Protein AF-A0A9P3NSN0-F1 (afdb_monomer_lite)

Sequence (256 aa):
MPSAVPARGAWLLQDIARTTAFARLPRISPPPGFGSPRFTTLPCQRLLTALALQQGHDSPQLPVLTRSLFTAIWTTPSAAHSISTTSSSSSSSPSSSSSPSSSSPPSSSSSPSSACTPSLSSSAAPDLDHAATTSPPAPCSSIHPPRTDIAAPAFLRHACCQAGIPPSQQEALLSAVASPAVKHALAASTRAAIERGAFGVPTLFVAPTARPIRLATGATLSPSHRLMFFGSDRFEQMAWLLGLPWHGPCPPQASL

Structure (mmCIF, N/CA/C/O backbone):
data_AF-A0A9P3NSN0-F1
#
_entry.id   AF-A0A9P3NSN0-F1
#
loop_
_atom_site.group_PDB
_atom_site.id
_atom_site.type_symbol
_atom_site.label_atom_id
_atom_site.label_alt_id
_atom_site.label_comp_id
_atom_site.label_asym_id
_atom_site.label_entity_id
_atom_site.label_seq_id
_atom_site.pdbx_PDB_ins_code
_atom_site.Cartn_x
_atom_site.Cartn_y
_atom_site.Cartn_z
_atom_site.occupancy
_atom_site.B_iso_or_equiv
_atom_site.auth_seq_id
_atom_site.auth_comp_id
_atom_site.auth_asym_id
_atom_site.auth_atom_id
_atom_site.pdbx_PDB_model_num
ATOM 1 N N . MET A 1 1 ? 12.635 -2.956 11.134 1.00 64.06 1 MET A N 1
ATOM 2 C CA . MET A 1 1 ? 11.593 -3.970 10.841 1.00 64.06 1 MET A CA 1
ATOM 3 C C . MET A 1 1 ? 11.179 -4.655 12.136 1.00 64.06 1 MET A C 1
ATOM 5 O O . MET A 1 1 ? 12.067 -4.880 12.951 1.00 64.06 1 MET A O 1
ATOM 9 N N . PRO A 1 2 ? 9.894 -4.997 12.353 1.00 63.06 2 PRO A N 1
ATOM 10 C CA . PRO A 1 2 ? 9.448 -5.697 13.565 1.00 63.06 2 PRO A CA 1
ATOM 11 C C . PRO A 1 2 ? 10.225 -6.990 13.848 1.00 63.06 2 PRO A C 1
ATOM 13 O O . PRO A 1 2 ? 10.523 -7.274 15.001 1.00 63.06 2 PRO A O 1
ATOM 16 N N . SER A 1 3 ? 10.650 -7.707 12.804 1.00 69.56 3 SER A N 1
ATOM 17 C CA . SER A 1 3 ? 11.478 -8.917 12.905 1.00 69.56 3 SER A CA 1
ATOM 18 C C . SER A 1 3 ? 12.882 -8.705 13.483 1.00 69.56 3 SER A C 1
ATOM 20 O O . SER A 1 3 ? 13.513 -9.679 13.872 1.00 69.56 3 SER A O 1
ATOM 22 N N . ALA A 1 4 ? 13.370 -7.462 13.581 1.00 77.50 4 ALA A N 1
ATOM 23 C CA . ALA A 1 4 ? 14.657 -7.162 14.214 1.00 77.50 4 ALA A CA 1
ATOM 24 C C . ALA A 1 4 ? 14.638 -7.392 15.738 1.00 77.50 4 ALA A C 1
ATOM 26 O O . ALA A 1 4 ? 15.691 -7.515 16.353 1.00 77.50 4 ALA A O 1
ATOM 27 N N . VAL A 1 5 ? 13.448 -7.464 16.345 1.00 89.06 5 VAL A N 1
ATOM 28 C CA . VAL A 1 5 ? 13.261 -7.894 17.734 1.00 89.06 5 VAL A CA 1
ATOM 29 C C . VAL A 1 5 ? 12.713 -9.325 17.702 1.00 89.06 5 VAL A C 1
ATOM 31 O O . VAL A 1 5 ? 11.583 -9.503 17.238 1.00 89.06 5 VAL A O 1
ATOM 34 N N . PRO A 1 6 ? 13.444 -10.341 18.205 1.00 87.25 6 PRO A N 1
ATOM 35 C CA . PRO A 1 6 ? 13.061 -11.748 18.051 1.00 87.25 6 PRO A CA 1
ATOM 36 C C . PRO A 1 6 ? 11.621 -12.058 18.479 1.00 87.25 6 PRO A C 1
ATOM 38 O O . PRO A 1 6 ? 10.868 -12.675 17.727 1.00 87.25 6 PRO A O 1
ATOM 41 N N . ALA A 1 7 ? 11.196 -11.540 19.636 1.00 92.44 7 ALA A N 1
ATOM 42 C CA . ALA A 1 7 ? 9.835 -11.726 20.140 1.00 92.44 7 ALA A CA 1
ATOM 43 C C . ALA A 1 7 ? 8.763 -11.126 19.209 1.00 92.44 7 ALA A C 1
ATOM 45 O O . ALA A 1 7 ? 7.731 -11.749 18.965 1.00 92.44 7 ALA A O 1
ATOM 46 N N . ARG A 1 8 ? 9.017 -9.943 18.633 1.00 89.69 8 ARG A N 1
ATOM 47 C CA . ARG A 1 8 ? 8.097 -9.306 17.675 1.00 89.69 8 ARG A CA 1
ATOM 48 C C . ARG A 1 8 ? 8.063 -10.056 16.345 1.00 89.69 8 ARG A C 1
ATOM 50 O O . ARG A 1 8 ? 7.005 -10.139 15.734 1.00 89.69 8 ARG A O 1
ATOM 57 N N . GLY A 1 9 ? 9.192 -10.617 15.907 1.00 87.69 9 GLY A N 1
ATOM 58 C CA . GLY A 1 9 ? 9.261 -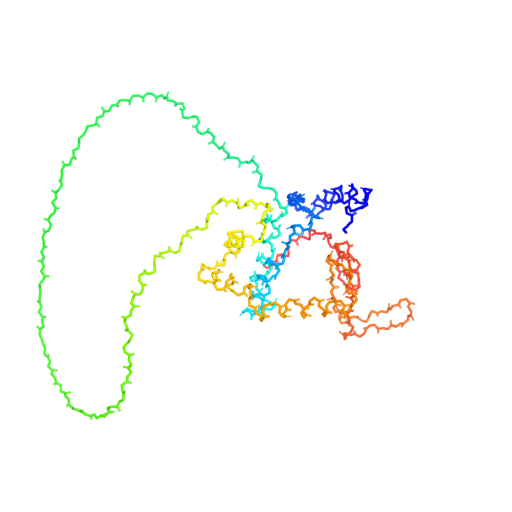11.471 14.721 1.00 87.69 9 GLY A CA 1
ATOM 59 C C . GLY A 1 9 ? 8.446 -12.756 14.875 1.00 87.69 9 GLY A C 1
ATOM 60 O O . GLY A 1 9 ? 7.634 -13.069 14.007 1.00 87.69 9 GLY A O 1
ATOM 61 N N . ALA A 1 10 ? 8.609 -13.458 15.999 1.00 89.56 10 ALA A N 1
ATOM 62 C CA . ALA A 1 10 ? 7.831 -14.659 16.306 1.00 89.56 10 ALA A CA 1
ATOM 63 C C . ALA A 1 10 ? 6.326 -14.356 16.373 1.00 89.56 10 ALA A C 1
ATOM 65 O O . ALA A 1 10 ? 5.525 -15.061 15.755 1.00 89.56 10 ALA A O 1
ATOM 66 N N . TRP A 1 11 ? 5.954 -13.265 17.051 1.00 92.75 11 TRP A N 1
ATOM 67 C CA . TRP A 1 11 ? 4.566 -12.816 17.126 1.00 92.75 11 TRP A CA 1
ATOM 68 C C . TRP A 1 11 ? 3.998 -12.475 15.744 1.00 92.75 11 TRP A C 1
ATOM 70 O O . TRP A 1 11 ? 2.915 -12.938 15.411 1.00 92.75 11 TRP A O 1
ATOM 80 N N . LEU A 1 12 ? 4.743 -11.748 14.901 1.00 90.62 12 LEU A N 1
ATOM 81 C CA . LEU A 1 12 ? 4.315 -11.380 13.546 1.00 90.62 12 LEU A CA 1
ATOM 82 C C . LEU A 1 12 ? 3.951 -12.607 12.700 1.00 90.62 12 LEU A C 1
ATOM 84 O O . LEU A 1 12 ? 2.940 -12.594 12.006 1.00 90.62 12 LEU A O 1
ATOM 88 N N . LEU A 1 13 ? 4.755 -13.672 12.746 1.00 89.25 13 LEU A N 1
ATOM 89 C CA . LEU A 1 13 ? 4.488 -14.885 11.965 1.00 89.25 13 LEU A CA 1
ATOM 90 C C . LEU A 1 13 ? 3.220 -15.607 12.438 1.00 89.25 13 LEU A C 1
ATOM 92 O O . LEU A 1 13 ? 2.425 -16.063 11.613 1.00 89.25 13 LEU A O 1
ATOM 96 N N . GLN A 1 14 ? 3.009 -15.683 13.754 1.00 92.81 14 GLN A N 1
ATOM 97 C CA . GLN A 1 14 ? 1.779 -16.231 14.328 1.00 92.81 14 GLN A CA 1
ATOM 98 C C . GLN A 1 14 ? 0.570 -15.358 13.976 1.00 92.81 14 GLN A C 1
ATOM 100 O O . GLN A 1 14 ? -0.493 -15.870 13.624 1.00 92.81 14 GLN A O 1
ATOM 105 N N . ASP A 1 15 ? 0.736 -14.040 14.027 1.00 93.19 15 ASP A N 1
ATOM 106 C CA . ASP A 1 15 ? -0.328 -13.086 13.757 1.00 93.19 15 ASP A CA 1
ATOM 107 C C . ASP A 1 15 ? -0.755 -13.073 12.288 1.00 93.19 15 ASP A C 1
ATOM 109 O O . ASP A 1 15 ? -1.949 -13.053 12.000 1.00 93.19 15 ASP A O 1
ATOM 113 N N . ILE A 1 16 ? 0.188 -13.220 11.353 1.00 91.44 16 ILE A N 1
ATOM 114 C CA . ILE A 1 16 ? -0.112 -13.433 9.931 1.00 91.44 16 ILE A CA 1
ATOM 115 C C . ILE A 1 16 ? -1.018 -14.660 9.749 1.00 91.44 16 ILE A C 1
ATOM 117 O O . ILE A 1 16 ? -2.011 -14.595 9.019 1.00 91.44 16 ILE A O 1
ATOM 121 N N . ALA A 1 17 ? -0.715 -15.776 10.419 1.00 91.06 17 ALA A N 1
ATOM 122 C CA . ALA A 1 17 ? -1.523 -16.991 10.319 1.00 91.06 17 ALA A CA 1
ATOM 123 C C . ALA A 1 17 ? -2.936 -16.799 10.900 1.00 91.06 17 ALA A C 1
ATOM 125 O O . ALA A 1 17 ? -3.912 -17.215 10.278 1.00 91.06 17 ALA A O 1
ATOM 126 N N . ARG A 1 18 ? -3.063 -16.132 12.056 1.00 94.19 18 ARG A N 1
ATOM 127 C CA . ARG A 1 18 ? -4.371 -15.829 12.664 1.00 94.19 18 ARG A CA 1
ATOM 128 C C . ARG A 1 18 ? -5.192 -14.877 11.802 1.00 94.19 18 ARG A C 1
ATOM 130 O O . ARG A 1 18 ? -6.358 -15.150 11.536 1.00 94.19 18 ARG A O 1
ATOM 137 N N . THR A 1 19 ? -4.580 -13.793 11.335 1.00 92.81 19 THR A N 1
ATOM 138 C CA . THR A 1 19 ? -5.251 -12.751 10.552 1.00 92.81 19 THR A CA 1
ATOM 139 C C . THR A 1 19 ? -5.699 -13.272 9.190 1.00 92.81 19 THR A C 1
ATOM 141 O O . THR A 1 19 ? -6.820 -12.992 8.776 1.00 92.81 19 THR A O 1
ATOM 144 N N . THR A 1 20 ? -4.884 -14.085 8.506 1.00 92.44 20 THR A N 1
ATOM 145 C CA . THR A 1 20 ? -5.308 -14.712 7.239 1.00 92.44 20 THR A CA 1
ATOM 146 C C . THR A 1 20 ? -6.470 -15.680 7.433 1.00 92.44 20 THR A C 1
ATOM 148 O O . THR A 1 20 ? -7.412 -15.637 6.646 1.00 92.44 20 THR A O 1
ATOM 151 N N . ALA A 1 21 ? -6.465 -16.487 8.500 1.00 92.88 21 ALA A N 1
ATOM 152 C CA . ALA A 1 21 ? -7.592 -17.358 8.829 1.00 92.88 21 ALA A CA 1
ATOM 153 C C . ALA A 1 21 ? -8.865 -16.555 9.159 1.00 92.88 21 ALA A C 1
ATOM 155 O O . ALA A 1 21 ? -9.929 -16.832 8.606 1.00 92.88 21 ALA A O 1
ATOM 156 N N . PHE A 1 22 ? -8.749 -15.523 10.002 1.00 92.88 22 PHE A N 1
ATOM 157 C CA . PHE A 1 22 ? -9.854 -14.636 10.377 1.00 92.88 22 PHE A CA 1
ATOM 158 C C . PHE A 1 22 ? -10.468 -13.922 9.164 1.00 92.88 22 PHE A C 1
ATOM 160 O O . PHE A 1 22 ? -11.688 -13.872 9.025 1.00 92.88 22 PHE A O 1
ATOM 167 N N . ALA A 1 23 ? -9.628 -13.425 8.255 1.00 91.50 23 ALA A N 1
ATOM 168 C CA . ALA A 1 23 ? -10.043 -12.731 7.038 1.00 91.50 23 ALA A CA 1
ATOM 169 C C . ALA A 1 23 ? -10.288 -13.664 5.836 1.00 91.50 23 ALA A C 1
ATOM 171 O O . ALA A 1 23 ? -10.442 -13.175 4.717 1.00 91.50 23 ALA A O 1
ATOM 172 N N . ARG A 1 24 ? -10.293 -14.993 6.036 1.00 93.06 24 ARG A N 1
ATOM 173 C CA . ARG A 1 24 ? -10.481 -16.015 4.984 1.00 93.06 24 ARG A CA 1
ATOM 174 C C . ARG A 1 24 ? -9.610 -15.779 3.740 1.00 93.06 24 ARG A C 1
ATOM 176 O O . ARG A 1 24 ? -10.031 -16.022 2.610 1.00 93.06 24 ARG A O 1
ATOM 183 N N . LEU A 1 25 ? -8.394 -15.285 3.949 1.00 89.81 25 LEU A N 1
ATOM 184 C CA . LEU A 1 25 ? -7.418 -15.056 2.891 1.00 89.81 25 LEU A CA 1
ATOM 185 C C . LEU A 1 25 ? -6.557 -16.309 2.691 1.00 89.81 25 LEU A C 1
ATOM 187 O O . LEU A 1 25 ? -6.328 -17.054 3.649 1.00 89.81 25 LEU A O 1
ATOM 191 N N . PRO A 1 26 ? -6.019 -16.532 1.476 1.00 90.12 26 PRO A N 1
ATOM 192 C CA . PRO A 1 26 ? -5.002 -17.551 1.265 1.00 90.12 26 PRO A CA 1
ATOM 193 C C . PRO A 1 26 ? -3.854 -17.387 2.262 1.00 90.12 26 PRO A C 1
ATOM 195 O O . PRO A 1 26 ? -3.467 -16.265 2.602 1.00 90.12 26 PRO A O 1
ATOM 198 N N . ARG A 1 27 ? -3.283 -18.506 2.715 1.00 88.25 27 ARG A N 1
ATOM 199 C CA . ARG A 1 27 ? -2.124 -18.464 3.607 1.00 88.25 27 ARG A CA 1
ATOM 200 C C . ARG A 1 27 ? -0.976 -17.739 2.904 1.00 88.25 27 ARG A C 1
ATOM 202 O O . ARG A 1 27 ? -0.533 -18.156 1.834 1.00 88.25 27 ARG A O 1
ATOM 209 N N . ILE A 1 28 ? -0.476 -16.685 3.539 1.00 91.25 28 ILE A N 1
ATOM 210 C CA . ILE A 1 28 ? 0.689 -15.940 3.067 1.00 91.25 28 ILE A CA 1
ATOM 211 C C . ILE A 1 28 ? 1.934 -16.309 3.869 1.00 91.25 28 ILE A C 1
ATOM 213 O O . ILE A 1 28 ? 1.856 -16.692 5.037 1.00 91.25 28 ILE A O 1
ATOM 217 N N . SER A 1 29 ? 3.093 -16.179 3.234 1.00 90.00 29 SER A N 1
ATOM 218 C CA . SER A 1 29 ? 4.401 -16.357 3.848 1.00 90.00 29 SER A CA 1
ATOM 219 C C . SER A 1 29 ? 5.354 -15.257 3.378 1.00 90.00 29 SER A C 1
ATOM 221 O O . SER A 1 29 ? 5.313 -14.873 2.200 1.00 90.00 29 SER A O 1
ATOM 223 N N . PRO A 1 30 ? 6.231 -14.748 4.263 1.00 89.38 30 PRO A N 1
ATOM 224 C CA . PRO A 1 30 ? 7.268 -13.815 3.851 1.00 89.38 30 PRO A CA 1
ATOM 225 C C . PRO A 1 30 ? 8.091 -14.386 2.685 1.00 89.38 30 PRO A C 1
ATOM 227 O O . PRO A 1 30 ? 8.454 -15.566 2.723 1.00 89.38 30 PRO A O 1
ATOM 230 N N . PRO A 1 31 ? 8.382 -13.591 1.642 1.00 90.50 31 PRO A N 1
ATOM 231 C CA . PRO A 1 31 ? 9.252 -14.034 0.560 1.00 90.50 31 PRO A CA 1
ATOM 232 C C . PRO A 1 31 ? 10.687 -14.280 1.061 1.00 90.50 31 PRO A C 1
ATOM 234 O O . PRO A 1 31 ? 11.100 -13.708 2.078 1.00 90.50 31 PRO A O 1
ATOM 237 N N . PRO A 1 32 ? 11.484 -15.096 0.348 1.00 89.56 32 PRO A N 1
ATOM 238 C CA . PRO A 1 32 ? 12.905 -15.247 0.641 1.00 89.56 32 PRO A CA 1
ATOM 239 C C . PRO A 1 32 ? 13.614 -13.889 0.714 1.00 89.56 32 PRO A C 1
ATOM 241 O O . PRO A 1 32 ? 13.404 -13.016 -0.124 1.00 89.56 32 PRO A O 1
ATOM 244 N N . GLY A 1 33 ? 14.452 -13.701 1.733 1.00 86.88 33 GLY A N 1
ATOM 245 C CA . GLY A 1 33 ? 15.177 -12.446 1.936 1.00 86.88 33 GLY A CA 1
ATOM 246 C C . GLY A 1 33 ? 14.340 -11.295 2.505 1.00 86.88 33 GLY A C 1
ATOM 247 O O . GLY A 1 33 ? 14.882 -10.200 2.652 1.00 86.88 33 GLY A O 1
ATOM 248 N N . PHE A 1 34 ? 13.066 -11.513 2.862 1.00 87.38 34 PHE A N 1
ATOM 249 C CA . PHE A 1 34 ? 12.231 -10.502 3.513 1.00 87.38 34 PHE A CA 1
ATOM 250 C C . PHE A 1 34 ? 12.916 -9.910 4.755 1.00 87.38 34 PHE A C 1
ATOM 252 O O . PHE A 1 34 ? 13.339 -10.626 5.660 1.00 87.38 34 PHE A O 1
ATOM 259 N N . GLY A 1 35 ? 13.018 -8.580 4.797 1.00 82.06 35 GLY A N 1
ATOM 260 C CA . GLY A 1 35 ? 13.708 -7.851 5.864 1.00 82.06 35 GLY A CA 1
ATOM 261 C C . GLY A 1 35 ? 15.225 -7.736 5.691 1.00 82.06 35 GLY A C 1
ATOM 262 O O . GLY A 1 35 ? 15.853 -7.035 6.480 1.00 82.06 35 GLY A O 1
ATOM 263 N N . SER A 1 36 ? 15.816 -8.360 4.665 1.00 86.19 36 SER A N 1
ATOM 264 C CA . SER A 1 36 ? 17.219 -8.130 4.313 1.00 86.19 36 SER A CA 1
ATOM 265 C C . SER A 1 36 ? 17.384 -6.829 3.511 1.00 86.19 36 SER A C 1
ATOM 267 O O . SER A 1 36 ? 16.463 -6.447 2.785 1.00 86.19 36 SER A O 1
ATOM 269 N N . PRO A 1 37 ? 18.568 -6.186 3.540 1.00 84.62 37 PRO A N 1
ATOM 270 C CA . PRO A 1 37 ? 18.849 -4.990 2.738 1.00 84.62 37 PRO A CA 1
ATOM 271 C C . PRO A 1 37 ? 18.702 -5.187 1.222 1.00 84.62 37 PRO A C 1
ATOM 273 O O . PRO A 1 37 ? 18.553 -4.214 0.489 1.00 84.62 37 PRO A O 1
ATOM 276 N N . ARG A 1 38 ? 18.760 -6.436 0.738 1.00 85.56 38 ARG A N 1
ATOM 277 C CA . ARG A 1 38 ? 18.617 -6.770 -0.688 1.00 85.56 38 ARG A CA 1
ATOM 278 C C . ARG A 1 38 ? 17.161 -6.900 -1.130 1.00 85.56 38 ARG A C 1
ATOM 280 O O . ARG A 1 38 ? 16.887 -6.835 -2.322 1.00 85.56 38 ARG A O 1
ATOM 287 N N . PHE A 1 39 ? 16.228 -7.089 -0.196 1.00 90.69 39 PHE A N 1
ATOM 288 C CA . PHE A 1 39 ? 14.814 -7.204 -0.530 1.00 90.69 39 PHE A CA 1
ATOM 289 C C . PHE A 1 39 ? 14.201 -5.814 -0.684 1.00 90.69 39 PHE A C 1
ATOM 291 O O . PHE A 1 39 ? 14.137 -5.042 0.272 1.00 90.69 39 PHE A O 1
ATOM 298 N N . THR A 1 40 ? 13.729 -5.496 -1.888 1.00 93.38 40 THR A N 1
ATOM 299 C CA . THR A 1 40 ? 13.156 -4.185 -2.201 1.00 93.38 40 THR A CA 1
ATOM 300 C C . THR A 1 40 ? 11.891 -4.309 -3.033 1.00 93.38 40 THR A C 1
ATOM 302 O O . THR A 1 40 ? 11.843 -5.028 -4.025 1.00 93.38 40 THR A O 1
ATOM 305 N N . THR A 1 41 ? 10.861 -3.557 -2.653 1.00 96.38 41 THR A N 1
ATOM 306 C CA . THR A 1 41 ? 9.633 -3.408 -3.442 1.00 96.38 41 THR A CA 1
ATOM 307 C C . THR A 1 41 ? 9.691 -2.191 -4.364 1.00 96.38 41 THR A C 1
ATOM 309 O O . THR A 1 41 ? 8.709 -1.907 -5.042 1.00 96.38 41 THR A O 1
ATOM 312 N N . LEU A 1 42 ? 10.809 -1.455 -4.417 1.00 97.25 42 LEU A N 1
ATOM 313 C CA . LEU A 1 42 ? 10.891 -0.175 -5.125 1.00 97.25 42 LEU A CA 1
ATOM 314 C C . LEU A 1 42 ? 10.468 -0.265 -6.607 1.00 97.25 42 LEU A C 1
ATOM 316 O O . LEU A 1 42 ? 9.679 0.584 -7.025 1.00 97.25 42 LEU A O 1
ATOM 320 N N . PRO A 1 43 ? 10.887 -1.273 -7.402 1.00 97.94 43 PRO A N 1
ATOM 321 C CA . PRO A 1 43 ? 10.387 -1.425 -8.772 1.00 97.94 43 PRO A CA 1
ATOM 322 C C . PRO A 1 43 ? 8.893 -1.763 -8.838 1.00 97.94 43 PRO A C 1
ATOM 324 O O . PRO A 1 43 ? 8.193 -1.210 -9.679 1.00 97.94 43 PRO A O 1
ATOM 327 N N . CYS A 1 44 ? 8.382 -2.582 -7.912 1.00 98.31 44 CYS A N 1
ATOM 328 C CA . CYS A 1 44 ? 6.949 -2.881 -7.807 1.00 98.31 44 CYS A CA 1
ATOM 329 C C . CYS A 1 44 ? 6.128 -1.612 -7.508 1.00 98.31 44 CYS A C 1
ATOM 331 O O . CYS A 1 44 ? 5.110 -1.367 -8.146 1.00 98.31 44 CYS A O 1
ATOM 333 N N . GLN A 1 45 ? 6.582 -0.775 -6.568 1.00 98.50 45 GLN A N 1
ATOM 334 C CA . GLN A 1 45 ? 5.898 0.477 -6.221 1.00 98.50 45 GLN A CA 1
ATOM 335 C C . GLN A 1 45 ? 5.935 1.477 -7.380 1.00 98.50 45 GLN A C 1
ATOM 337 O O . GLN A 1 45 ? 4.928 2.104 -7.691 1.00 98.50 45 GLN A O 1
ATOM 342 N N . ARG A 1 46 ? 7.071 1.577 -8.080 1.00 98.75 46 ARG A N 1
ATOM 343 C CA . ARG A 1 46 ? 7.202 2.407 -9.286 1.00 98.75 46 ARG A CA 1
ATOM 344 C C . ARG A 1 46 ? 6.309 1.924 -10.427 1.00 98.75 46 ARG A C 1
ATOM 346 O O . ARG A 1 46 ? 5.767 2.759 -11.138 1.00 98.75 46 ARG A O 1
ATOM 353 N N . LEU A 1 47 ? 6.115 0.615 -10.581 1.00 98.69 47 LEU A N 1
ATOM 354 C CA . LEU A 1 47 ? 5.192 0.053 -11.569 1.00 98.69 47 LEU A CA 1
ATOM 355 C C . LEU A 1 47 ? 3.744 0.487 -11.294 1.00 98.69 47 LEU A C 1
ATOM 357 O O . LEU A 1 47 ? 3.060 0.954 -12.200 1.00 98.69 47 LEU A O 1
ATOM 361 N N . LEU A 1 48 ? 3.306 0.411 -10.031 1.00 98.69 48 LEU A N 1
ATOM 362 C CA . LEU A 1 48 ? 1.991 0.908 -9.607 1.00 98.69 48 LEU A CA 1
ATOM 363 C C . LEU A 1 48 ? 1.854 2.419 -9.835 1.00 98.69 48 LEU A C 1
ATOM 365 O O . LEU A 1 48 ? 0.828 2.879 -10.326 1.00 98.69 48 LEU A O 1
ATOM 369 N N . THR A 1 49 ? 2.899 3.193 -9.530 1.00 98.75 49 THR A N 1
ATOM 370 C CA . THR A 1 49 ? 2.925 4.636 -9.806 1.00 98.75 49 THR A CA 1
ATOM 371 C C . THR A 1 49 ? 2.851 4.937 -11.303 1.00 98.75 49 THR A C 1
ATOM 373 O O . THR A 1 49 ? 2.124 5.842 -11.694 1.00 98.75 49 THR A O 1
ATOM 376 N N . ALA A 1 50 ? 3.557 4.185 -12.151 1.00 98.56 50 ALA A N 1
ATOM 377 C CA . ALA A 1 50 ? 3.494 4.352 -13.600 1.00 98.56 50 ALA A CA 1
ATOM 378 C C . ALA A 1 50 ? 2.073 4.119 -14.129 1.00 98.56 50 ALA A C 1
ATOM 380 O O . ALA A 1 50 ? 1.574 4.928 -14.908 1.00 98.56 50 ALA A O 1
ATOM 381 N N . LEU A 1 51 ? 1.398 3.070 -13.647 1.00 98.44 51 LEU A N 1
ATOM 382 C CA . LEU A 1 51 ? 0.005 2.802 -14.000 1.00 98.44 51 LEU A CA 1
ATOM 383 C C . LEU A 1 51 ? -0.922 3.934 -13.536 1.00 98.44 51 LEU A C 1
ATOM 385 O O . LEU A 1 51 ? -1.736 4.412 -14.320 1.00 98.44 51 LEU A O 1
ATOM 389 N N . ALA A 1 52 ? -0.758 4.405 -12.297 1.00 98.12 52 ALA A N 1
ATOM 390 C CA . ALA A 1 52 ? -1.550 5.508 -11.757 1.00 98.12 52 ALA A CA 1
ATOM 391 C C . ALA A 1 52 ? -1.331 6.829 -12.519 1.00 98.12 52 ALA A C 1
ATOM 393 O O . ALA A 1 52 ? -2.279 7.582 -12.709 1.00 98.12 52 ALA A O 1
ATOM 394 N N . LEU A 1 53 ? -0.114 7.109 -12.998 1.00 98.12 53 LEU A N 1
ATOM 395 C CA . LEU A 1 53 ? 0.155 8.280 -13.840 1.00 98.12 53 LEU A CA 1
ATOM 396 C C . LEU A 1 53 ? -0.473 8.159 -15.235 1.00 98.12 53 LEU A C 1
ATOM 398 O O . LEU A 1 53 ? -0.894 9.167 -15.791 1.00 98.12 53 LEU A O 1
ATOM 402 N N . GLN A 1 54 ? -0.533 6.951 -15.805 1.00 96.31 54 GLN A N 1
ATOM 403 C CA . GLN A 1 54 ? -1.129 6.721 -17.127 1.00 96.31 54 GLN A CA 1
ATOM 404 C C . GLN A 1 54 ? -2.662 6.706 -17.101 1.00 96.31 54 GLN A C 1
ATOM 406 O O . GLN A 1 54 ? -3.285 7.153 -18.058 1.00 96.31 54 GLN A O 1
ATOM 411 N N . GLN A 1 55 ? -3.268 6.157 -16.044 1.00 96.31 55 GLN A N 1
ATOM 412 C CA . GLN A 1 55 ? -4.706 5.856 -16.002 1.00 96.31 55 GLN A CA 1
ATOM 413 C C . GLN A 1 55 ? -5.474 6.563 -14.877 1.00 96.31 55 GLN A C 1
ATOM 415 O O . GLN A 1 55 ? -6.694 6.441 -14.802 1.00 96.31 55 GLN A O 1
ATOM 420 N N . GLY A 1 56 ? -4.785 7.288 -13.998 1.00 96.44 56 GLY A N 1
ATOM 421 C CA . GLY A 1 56 ? -5.368 7.892 -12.803 1.00 96.44 56 GLY A CA 1
ATOM 422 C C . GLY A 1 56 ? -5.380 6.955 -11.590 1.00 96.44 56 GLY A C 1
ATOM 423 O O . GLY A 1 56 ? -5.287 5.731 -11.698 1.00 96.44 56 GLY A O 1
ATOM 424 N N . HIS A 1 57 ? -5.501 7.552 -10.402 1.00 93.81 57 HIS A N 1
ATOM 425 C CA . HIS A 1 57 ? -5.535 6.823 -9.128 1.00 93.81 57 HIS A CA 1
ATOM 426 C C . HIS A 1 57 ? -6.826 6.021 -8.910 1.00 93.81 57 HIS A C 1
ATOM 428 O O . HIS A 1 57 ? -6.798 5.035 -8.178 1.00 93.81 57 HIS A O 1
ATOM 434 N N . ASP A 1 58 ? -7.914 6.404 -9.582 1.00 94.00 58 ASP A N 1
ATOM 435 C CA . ASP A 1 58 ? -9.216 5.729 -9.511 1.00 94.00 58 ASP A CA 1
ATOM 436 C C . ASP A 1 58 ? -9.376 4.630 -10.581 1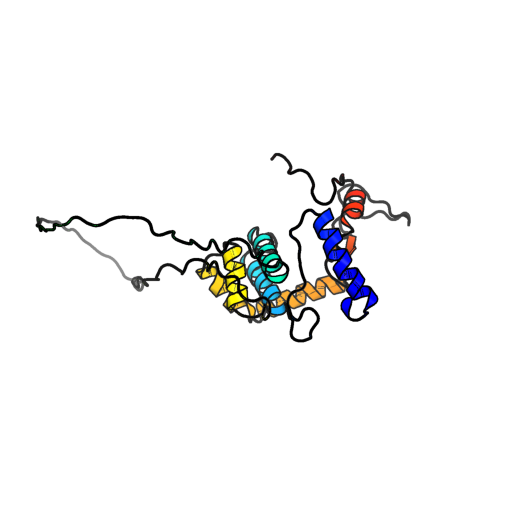.00 94.00 58 ASP A C 1
ATOM 438 O O . ASP A 1 58 ? -10.455 4.062 -10.745 1.00 94.00 58 ASP A O 1
ATOM 442 N N . SER A 1 59 ? -8.302 4.315 -11.319 1.00 95.31 59 SER A N 1
ATOM 443 C CA . SER A 1 59 ? -8.299 3.251 -12.326 1.00 95.31 59 SER A CA 1
ATOM 444 C C . SER A 1 59 ? -8.677 1.896 -11.705 1.00 95.31 59 SER A C 1
ATOM 446 O O . SER A 1 59 ? -8.064 1.489 -10.710 1.00 95.31 59 SER A O 1
ATOM 448 N N . PRO A 1 60 ? -9.611 1.131 -12.308 1.00 95.69 60 PRO A N 1
ATOM 449 C CA . PRO A 1 60 ? -9.956 -0.205 -11.830 1.00 95.69 60 PRO A CA 1
ATOM 450 C C . PRO A 1 60 ? -8.802 -1.205 -12.002 1.00 95.69 60 PRO A C 1
ATOM 452 O O . PRO A 1 60 ? -8.745 -2.203 -11.283 1.00 95.69 60 PRO A O 1
ATOM 455 N N . GLN A 1 61 ? -7.845 -0.947 -12.900 1.00 96.19 61 GLN A N 1
ATOM 456 C CA . GLN A 1 61 ? -6.666 -1.795 -13.078 1.00 96.19 61 GLN A CA 1
ATOM 457 C C . GLN A 1 61 ? -5.667 -1.665 -11.919 1.00 96.19 61 GLN A C 1
ATOM 459 O O . GLN A 1 61 ? -4.955 -2.624 -11.616 1.00 96.19 61 GLN A O 1
ATOM 464 N N . LEU A 1 62 ? -5.607 -0.516 -11.237 1.00 97.50 62 LEU A N 1
ATOM 465 C CA . LEU A 1 62 ? -4.658 -0.283 -10.145 1.00 97.50 62 LEU A CA 1
ATOM 466 C C . LEU A 1 62 ? -4.821 -1.260 -8.960 1.00 97.50 62 LEU A C 1
ATOM 468 O O . LEU A 1 62 ? -3.820 -1.870 -8.560 1.00 97.50 62 LEU A O 1
ATOM 472 N N . PRO A 1 63 ? -6.028 -1.491 -8.399 1.00 97.25 63 PRO A N 1
ATOM 473 C CA . PRO A 1 63 ? -6.214 -2.496 -7.353 1.00 97.25 63 PRO A CA 1
ATOM 474 C C . PRO A 1 63 ? -5.997 -3.929 -7.860 1.00 97.25 63 PRO A C 1
ATOM 476 O O . PRO A 1 63 ? -5.528 -4.771 -7.091 1.00 97.25 63 PRO A O 1
ATOM 479 N N . VAL A 1 64 ? -6.272 -4.216 -9.139 1.00 97.94 64 VAL A N 1
ATOM 480 C CA . VAL A 1 64 ? -6.018 -5.537 -9.742 1.00 97.94 64 VAL A CA 1
ATOM 481 C C . VAL A 1 64 ? -4.513 -5.811 -9.827 1.00 97.94 64 VAL A C 1
ATOM 483 O O . VAL A 1 64 ? -4.056 -6.849 -9.347 1.00 97.94 64 VAL A O 1
ATOM 486 N N . LEU A 1 65 ? -3.717 -4.861 -10.332 1.00 98.19 65 LEU A N 1
ATOM 487 C CA . LEU A 1 65 ? -2.255 -4.976 -10.369 1.00 98.19 65 LEU A CA 1
ATOM 488 C C . LEU A 1 65 ? -1.650 -5.033 -8.962 1.00 98.19 65 LEU A C 1
ATOM 490 O O . LEU A 1 65 ? -0.758 -5.840 -8.704 1.00 98.19 65 LEU A O 1
ATOM 494 N N . THR A 1 66 ? -2.166 -4.228 -8.031 1.00 98.12 66 THR A N 1
ATOM 495 C CA . THR A 1 66 ? -1.739 -4.256 -6.624 1.00 98.12 66 THR A CA 1
ATOM 496 C C . THR A 1 66 ? -1.971 -5.634 -6.008 1.00 98.12 66 THR A C 1
ATOM 498 O O . THR A 1 66 ? -1.073 -6.182 -5.367 1.00 98.12 66 THR A O 1
ATOM 501 N N . ARG A 1 67 ? -3.148 -6.232 -6.239 1.00 96.50 67 ARG A N 1
ATOM 502 C CA . ARG A 1 67 ? -3.477 -7.586 -5.774 1.00 96.50 67 ARG A CA 1
ATOM 503 C C . ARG A 1 67 ? -2.592 -8.635 -6.438 1.00 96.50 67 ARG A C 1
ATOM 505 O O . ARG A 1 67 ? -2.098 -9.510 -5.739 1.00 96.50 67 ARG A O 1
ATOM 512 N N . SER A 1 68 ? -2.359 -8.527 -7.743 1.00 96.12 68 SER A N 1
ATOM 513 C CA . SER A 1 68 ? -1.472 -9.423 -8.492 1.00 96.12 68 SER A CA 1
ATOM 514 C C . SER A 1 68 ? -0.050 -9.424 -7.915 1.00 96.12 68 SER A C 1
ATOM 516 O O . SER A 1 68 ? 0.478 -10.481 -7.564 1.00 96.12 68 SER A O 1
ATOM 518 N N . LEU A 1 69 ? 0.536 -8.239 -7.702 1.00 97.06 69 LEU A N 1
ATOM 519 C CA . LEU A 1 69 ? 1.844 -8.090 -7.057 1.00 97.06 69 LEU A CA 1
ATOM 520 C C . LEU A 1 69 ? 1.840 -8.661 -5.638 1.00 97.06 69 LEU A C 1
ATOM 522 O O . LEU A 1 69 ? 2.743 -9.414 -5.277 1.00 97.06 69 LEU A O 1
ATO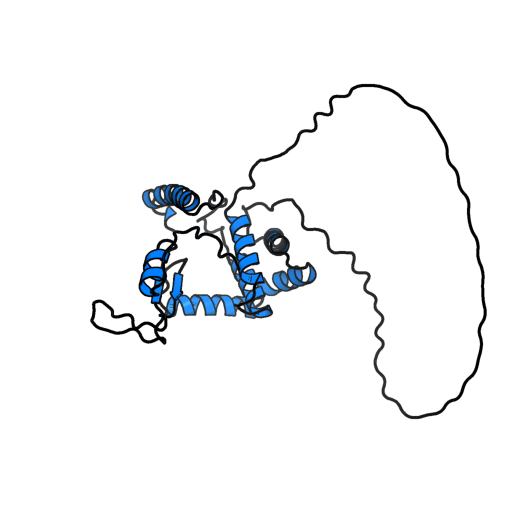M 526 N N . PHE A 1 70 ? 0.828 -8.333 -4.830 1.00 95.69 70 PHE A N 1
ATOM 527 C CA . PHE A 1 70 ? 0.745 -8.829 -3.458 1.00 95.69 70 PHE A CA 1
ATOM 528 C C . PHE A 1 70 ? 0.683 -10.358 -3.426 1.00 95.69 70 PHE A C 1
ATOM 530 O O . PHE A 1 70 ? 1.461 -10.984 -2.711 1.00 95.69 70 PHE A O 1
ATOM 537 N N . THR A 1 71 ? -0.176 -10.963 -4.246 1.00 93.50 71 THR A N 1
ATOM 538 C CA . THR A 1 71 ? -0.287 -12.417 -4.387 1.00 93.50 71 THR A CA 1
ATOM 539 C C . THR A 1 71 ? 1.048 -13.022 -4.813 1.00 93.50 71 THR A C 1
ATOM 541 O O . THR A 1 71 ? 1.531 -13.935 -4.146 1.00 93.50 71 THR A O 1
ATOM 544 N N . ALA A 1 72 ? 1.697 -12.488 -5.850 1.00 93.38 72 ALA A N 1
ATOM 545 C CA . ALA A 1 72 ? 2.974 -13.008 -6.338 1.00 93.38 72 ALA A CA 1
ATOM 546 C C . ALA A 1 72 ? 4.107 -12.913 -5.298 1.00 93.38 72 ALA A C 1
ATOM 548 O O . ALA A 1 72 ? 4.961 -13.793 -5.237 1.00 93.38 72 ALA A O 1
ATOM 549 N N . ILE A 1 73 ? 4.121 -11.869 -4.462 1.00 94.31 73 ILE A N 1
ATOM 550 C CA . ILE A 1 73 ? 5.151 -11.663 -3.432 1.00 94.31 73 ILE A CA 1
ATOM 551 C C . ILE A 1 73 ? 4.877 -12.512 -2.185 1.00 94.31 73 ILE A C 1
ATOM 553 O O . ILE A 1 73 ? 5.808 -13.063 -1.598 1.00 94.31 73 ILE A O 1
ATOM 557 N N . TRP A 1 74 ? 3.622 -12.614 -1.750 1.00 93.00 74 TRP A N 1
ATOM 558 C CA . TRP A 1 74 ? 3.278 -13.108 -0.414 1.00 93.00 74 TRP A CA 1
ATOM 559 C C . TRP A 1 74 ? 2.663 -14.500 -0.386 1.00 93.00 74 TRP A C 1
ATOM 561 O O . TRP A 1 74 ? 2.651 -15.126 0.670 1.00 93.00 74 TRP A O 1
ATOM 571 N N . THR A 1 75 ? 2.171 -15.020 -1.505 1.00 89.88 75 THR A N 1
ATOM 572 C CA . THR A 1 75 ? 1.644 -16.388 -1.544 1.00 89.88 75 THR A CA 1
ATOM 573 C C . THR A 1 75 ? 2.719 -17.363 -2.001 1.00 89.88 75 THR A C 1
ATOM 575 O O . THR A 1 75 ? 3.637 -17.024 -2.748 1.00 89.88 75 THR A O 1
ATOM 578 N N . THR A 1 76 ? 2.636 -18.593 -1.501 1.00 79.00 76 THR A N 1
ATOM 579 C CA . THR A 1 76 ? 3.417 -19.703 -2.052 1.00 79.00 76 THR A CA 1
ATOM 580 C C . THR A 1 76 ? 2.518 -20.418 -3.052 1.00 79.00 76 THR A C 1
ATOM 582 O O . THR A 1 76 ? 1.374 -20.705 -2.687 1.00 79.00 76 THR A O 1
ATOM 585 N N . PRO A 1 77 ? 2.985 -20.709 -4.280 1.00 68.31 77 PRO A N 1
ATOM 586 C CA . PRO A 1 77 ? 2.260 -21.604 -5.167 1.00 68.31 77 PRO A CA 1
ATOM 587 C C . PRO A 1 77 ? 2.006 -22.902 -4.404 1.00 68.31 77 PRO A C 1
ATOM 589 O O . PRO A 1 77 ? 2.948 -23.514 -3.896 1.00 68.31 77 PRO A O 1
ATOM 592 N N . SER A 1 78 ? 0.739 -23.280 -4.240 1.00 59.12 78 SER A N 1
ATOM 593 C CA . SER A 1 78 ? 0.428 -24.580 -3.656 1.00 59.12 78 SER A CA 1
ATOM 594 C C . SER A 1 78 ? 1.076 -25.636 -4.548 1.00 59.12 78 SER A C 1
ATOM 596 O O . SER A 1 78 ? 0.885 -25.602 -5.764 1.00 59.12 78 SER A O 1
ATOM 598 N N . ALA A 1 79 ? 1.867 -26.542 -3.971 1.00 42.53 79 ALA A N 1
ATOM 599 C CA . ALA A 1 79 ? 2.365 -27.717 -4.674 1.00 42.53 79 ALA A CA 1
ATOM 600 C C . ALA A 1 79 ? 1.173 -28.648 -4.941 1.00 42.53 79 ALA A C 1
ATOM 602 O O . ALA A 1 79 ? 0.945 -29.617 -4.226 1.00 42.53 79 ALA A O 1
ATOM 603 N N . ALA A 1 80 ? 0.339 -28.295 -5.912 1.00 36.53 80 ALA A N 1
ATOM 604 C CA . ALA A 1 80 ? -0.858 -29.031 -6.248 1.00 36.53 80 ALA A CA 1
ATOM 605 C C . ALA A 1 80 ? -0.902 -29.228 -7.766 1.00 36.53 80 ALA A C 1
ATOM 607 O O . ALA A 1 80 ? -1.120 -28.286 -8.519 1.00 36.53 80 ALA A O 1
ATOM 608 N N . HIS A 1 81 ? -0.766 -30.508 -8.134 1.00 42.00 81 HIS A N 1
ATOM 609 C CA . HIS A 1 81 ? -1.067 -31.133 -9.426 1.00 42.00 81 HIS A CA 1
ATOM 610 C C . HIS A 1 81 ? 0.068 -31.149 -10.463 1.00 42.00 81 HIS A C 1
ATOM 612 O O . HIS A 1 81 ? -0.138 -30.876 -11.641 1.00 42.00 81 HIS A O 1
ATOM 618 N N . SER A 1 82 ? 1.241 -31.660 -10.071 1.00 32.09 82 SER A N 1
ATOM 619 C CA . SER A 1 82 ? 1.920 -32.612 -10.958 1.00 32.09 82 SER A CA 1
ATOM 620 C C . SER A 1 82 ? 1.054 -33.873 -11.016 1.00 32.09 82 SER A C 1
ATOM 622 O O . SER A 1 82 ? 1.210 -34.791 -10.209 1.00 32.09 82 SER A O 1
ATOM 624 N N . ILE A 1 83 ? 0.079 -33.897 -11.923 1.00 40.09 83 ILE A N 1
ATOM 625 C CA . ILE A 1 83 ? -0.510 -35.159 -12.355 1.00 40.09 83 ILE A CA 1
ATOM 626 C C . ILE A 1 83 ? 0.627 -35.878 -13.079 1.00 40.09 83 ILE A C 1
ATOM 628 O O . ILE A 1 83 ? 0.908 -35.604 -14.243 1.00 40.09 83 ILE A O 1
ATOM 632 N N . SER A 1 84 ? 1.333 -36.760 -12.371 1.00 34.22 84 SER A N 1
ATOM 633 C CA . SER A 1 84 ? 2.057 -37.833 -13.035 1.00 34.22 84 SER A CA 1
ATOM 634 C C . SER A 1 84 ? 0.999 -38.678 -13.724 1.00 34.22 84 SER A C 1
ATOM 636 O O . SER A 1 84 ? 0.370 -39.530 -13.102 1.00 34.22 84 SER A O 1
ATOM 638 N N . THR A 1 85 ? 0.773 -38.434 -15.011 1.00 32.28 85 THR A N 1
ATOM 639 C CA . THR A 1 85 ? 0.232 -39.450 -15.906 1.00 32.28 85 THR A CA 1
ATOM 640 C C . THR A 1 85 ? 1.252 -40.580 -15.960 1.00 32.28 85 THR A C 1
ATOM 642 O O . THR A 1 85 ? 2.081 -40.653 -16.861 1.00 32.28 85 THR A O 1
ATOM 645 N N . THR A 1 86 ? 1.217 -41.472 -14.971 1.00 34.75 86 THR A N 1
ATOM 646 C CA . THR A 1 86 ? 1.623 -42.857 -15.178 1.00 34.75 86 THR A CA 1
ATOM 647 C C . THR A 1 86 ? 0.633 -43.436 -16.174 1.00 34.75 86 THR A C 1
ATOM 649 O O . THR A 1 86 ? -0.437 -43.915 -15.809 1.00 34.75 86 THR A O 1
ATOM 652 N N . SER A 1 87 ? 0.965 -43.316 -17.457 1.00 35.47 87 SER A N 1
ATOM 653 C CA . SER A 1 87 ? 0.327 -44.077 -18.516 1.00 35.47 87 SER A CA 1
ATOM 654 C C . SER A 1 87 ? 0.657 -45.549 -18.286 1.00 35.47 87 SER A C 1
ATOM 656 O O . SER A 1 87 ? 1.725 -46.030 -18.671 1.00 35.47 87 SER A O 1
ATOM 658 N N . SER A 1 88 ? -0.254 -46.253 -17.619 1.00 35.97 88 SER A N 1
ATOM 659 C CA . SER A 1 88 ? -0.331 -47.705 -17.667 1.00 35.97 88 SER A CA 1
ATOM 660 C C . SER A 1 88 ? -0.556 -48.102 -19.121 1.00 35.97 88 SER A C 1
ATOM 662 O O . SER A 1 88 ? -1.620 -47.888 -19.697 1.00 35.97 88 SER A O 1
ATOM 664 N N . SER A 1 89 ? 0.498 -48.627 -19.729 1.00 38.28 89 SER A N 1
ATOM 665 C CA . SER A 1 89 ? 0.485 -49.225 -21.052 1.00 38.28 89 SER A CA 1
ATOM 666 C C . SER A 1 89 ? -0.369 -50.489 -20.994 1.00 38.28 89 SER A C 1
ATOM 668 O O . SER A 1 89 ? -0.024 -51.453 -20.316 1.00 38.28 89 SER A O 1
ATOM 670 N N . SER A 1 90 ? -1.482 -50.492 -21.722 1.00 34.88 90 SER A N 1
ATOM 671 C CA . SER A 1 90 ? -2.152 -51.727 -22.114 1.00 34.88 90 SER A CA 1
ATOM 672 C C . SER A 1 90 ? -2.613 -51.642 -23.569 1.00 34.88 90 SER A C 1
ATOM 674 O O . SER A 1 90 ? -3.348 -50.747 -23.970 1.00 34.88 90 SER A O 1
ATOM 676 N N . SER A 1 91 ? -2.103 -52.622 -24.317 1.00 32.31 91 SER A N 1
ATOM 677 C CA . SER A 1 91 ? -2.678 -53.305 -25.478 1.00 32.31 91 SER A CA 1
ATOM 678 C C . SER A 1 91 ? -2.833 -52.602 -26.843 1.00 32.31 91 SER A C 1
ATOM 680 O O . SER A 1 91 ? -3.642 -51.702 -27.037 1.00 32.31 91 SER A O 1
ATOM 682 N N . SER A 1 92 ? -2.159 -53.255 -27.808 1.00 33.84 92 SER A N 1
ATOM 683 C CA . SER A 1 92 ? -2.595 -53.650 -29.167 1.00 33.84 92 SER A CA 1
ATOM 684 C C . SER A 1 92 ? -2.587 -52.639 -30.327 1.00 33.84 92 SER A C 1
ATOM 686 O O . SER A 1 92 ? -3.546 -51.915 -30.542 1.00 33.84 92 SER A O 1
ATOM 688 N N . SER A 1 93 ? -1.493 -52.718 -31.101 1.00 35.44 93 SER A N 1
ATOM 689 C CA . SER A 1 93 ? -1.354 -53.056 -32.540 1.00 35.44 93 SER A CA 1
ATOM 690 C C . SER A 1 93 ? -2.245 -52.446 -33.653 1.00 35.44 93 SER A C 1
ATOM 692 O O . SER A 1 93 ? -3.388 -52.076 -33.422 1.00 35.44 93 SER A O 1
ATOM 694 N N . PRO A 1 94 ? -1.721 -52.380 -34.905 1.00 42.94 94 PRO A N 1
ATOM 695 C CA . PRO A 1 94 ? -2.035 -51.332 -35.881 1.00 42.94 94 PRO A CA 1
ATOM 696 C C . PRO A 1 94 ? -2.768 -51.815 -37.153 1.00 42.94 94 PRO A C 1
ATOM 698 O O . PRO A 1 94 ? -2.745 -52.991 -37.500 1.00 42.94 94 PRO A O 1
ATOM 701 N N . SER A 1 95 ? -3.351 -50.875 -37.903 1.00 33.72 95 SER A N 1
ATOM 702 C CA . SER A 1 95 ? -3.726 -50.997 -39.331 1.00 33.72 95 SER A CA 1
ATOM 703 C C . SER A 1 95 ? -3.879 -49.569 -39.894 1.00 33.72 95 SER A C 1
ATOM 705 O O . SER A 1 95 ? -4.615 -48.765 -39.338 1.00 33.72 95 SER A O 1
ATOM 707 N N . SER A 1 96 ? -2.931 -49.056 -40.686 1.00 34.25 96 SER A N 1
ATOM 708 C CA . SER A 1 96 ? -2.692 -49.207 -42.138 1.00 34.25 96 SER A CA 1
ATOM 709 C C . SER A 1 96 ? -3.482 -48.226 -43.026 1.00 34.25 96 SER A C 1
ATOM 711 O O . SER A 1 96 ? -4.691 -48.364 -43.161 1.00 34.25 96 SER A O 1
ATOM 713 N N . SER A 1 97 ? -2.721 -47.331 -43.689 1.00 32.53 97 SER A N 1
ATOM 714 C CA . SER A 1 97 ? -2.896 -46.736 -45.041 1.00 32.53 97 SER A CA 1
ATOM 715 C C . SER A 1 97 ? -4.216 -46.010 -45.366 1.00 32.53 97 SER A C 1
ATOM 717 O O . SER A 1 97 ? -5.282 -46.598 -45.306 1.00 32.53 97 SER A O 1
ATOM 719 N N . SER A 1 98 ? -4.244 -44.779 -45.886 1.00 34.19 98 SER A N 1
ATOM 720 C CA . SER A 1 98 ? -3.694 -44.394 -47.199 1.00 34.19 98 SER A CA 1
ATOM 721 C C . SER A 1 98 ? -3.998 -42.906 -47.508 1.00 34.19 98 SER A C 1
ATOM 723 O O . SER A 1 98 ? -5.074 -42.410 -47.190 1.00 34.19 98 SER A O 1
ATOM 725 N N . SER A 1 99 ? -3.043 -42.210 -48.135 1.00 37.00 99 SER A N 1
ATOM 726 C CA . SER A 1 99 ? -3.206 -40.958 -48.925 1.00 37.00 99 SER A CA 1
ATOM 727 C C . SER A 1 99 ? -3.781 -41.306 -50.334 1.00 37.00 99 SER A C 1
ATOM 729 O O . SER A 1 99 ? -3.902 -42.509 -50.572 1.00 37.00 99 SER A O 1
ATOM 731 N N . PRO A 1 100 ? -4.047 -40.400 -51.326 1.00 45.81 100 PRO A N 1
ATOM 732 C CA . PRO A 1 100 ? -3.585 -39.005 -51.469 1.00 45.81 100 PRO A CA 1
ATOM 733 C C . PRO A 1 100 ? -4.508 -37.978 -52.220 1.00 45.81 100 PRO A C 1
ATOM 735 O O . PRO A 1 100 ? -5.537 -38.310 -52.790 1.00 45.81 100 PRO A O 1
ATOM 738 N N . SER A 1 101 ? -4.067 -36.707 -52.205 1.00 33.81 101 SER A N 1
ATOM 739 C CA . SER A 1 101 ? -4.040 -35.659 -53.268 1.00 33.81 101 SER A CA 1
ATOM 740 C C . SER A 1 101 ? -5.153 -35.460 -54.328 1.00 33.81 101 SER A C 1
ATOM 742 O O . SER A 1 101 ? -5.431 -36.350 -55.122 1.00 33.81 101 SER A O 1
ATOM 744 N N . SER A 1 102 ? -5.585 -34.198 -54.503 1.00 34.38 102 SER A N 1
ATOM 745 C CA . SER A 1 102 ? -5.679 -33.414 -55.777 1.00 34.38 102 SER A CA 1
ATOM 746 C C . SER A 1 102 ? -6.300 -32.029 -55.446 1.00 34.38 102 SER A C 1
ATOM 748 O O . SER A 1 102 ? -7.207 -31.980 -54.626 1.00 34.38 102 SER A O 1
ATOM 750 N N . SER A 1 103 ? -5.797 -30.824 -55.767 1.00 31.83 103 SER A N 1
ATOM 751 C CA . SER A 1 103 ? -5.236 -30.144 -56.960 1.00 31.83 103 SER A CA 1
ATOM 752 C C . SER A 1 103 ? -6.269 -29.469 -57.899 1.00 31.83 103 SER A C 1
ATOM 754 O O . SER A 1 103 ? -6.666 -30.097 -58.871 1.00 31.83 103 SER A O 1
ATOM 756 N N . SER A 1 104 ? -6.583 -28.186 -57.601 1.00 33.31 104 SER A N 1
ATOM 757 C CA . SER A 1 104 ? -6.797 -26.973 -58.466 1.00 33.31 104 SER A CA 1
ATOM 758 C C . SER A 1 104 ? -7.802 -27.029 -59.662 1.00 33.31 104 SER A C 1
ATOM 760 O O . SER A 1 104 ? -8.352 -28.099 -59.886 1.00 33.31 104 SER A O 1
ATOM 762 N N . PRO A 1 105 ? -8.050 -25.981 -60.513 1.00 51.19 105 PRO A N 1
ATOM 763 C CA . PRO A 1 105 ? -7.647 -24.554 -60.559 1.00 51.19 105 PRO A CA 1
ATOM 764 C C . PRO A 1 105 ? -8.847 -23.583 -60.947 1.00 51.19 105 PRO A C 1
ATOM 766 O O . PRO A 1 105 ? -9.876 -23.706 -60.291 1.00 51.19 105 PRO A O 1
ATOM 769 N N . PRO A 1 106 ? -8.782 -22.577 -61.874 1.00 55.12 106 PRO A N 1
ATOM 770 C CA . PRO A 1 106 ? -9.065 -21.154 -61.581 1.00 55.12 106 PRO A CA 1
ATOM 771 C C . PRO A 1 106 ? -10.100 -20.462 -62.524 1.00 55.12 106 PRO A C 1
ATOM 773 O O . PRO A 1 106 ? -10.596 -21.067 -63.467 1.00 55.12 106 PRO A O 1
ATOM 776 N N . SER A 1 107 ? -10.356 -19.158 -62.336 1.00 36.12 107 SER A N 1
ATOM 777 C CA . SER A 1 107 ? -10.899 -18.233 -63.369 1.00 36.12 107 SER A CA 1
ATOM 778 C C . SER A 1 107 ? -10.882 -16.790 -62.816 1.00 36.12 107 SER A C 1
ATOM 780 O O . SER A 1 107 ? -11.493 -16.557 -61.778 1.00 36.12 107 SER A O 1
ATOM 782 N N . SER A 1 108 ? -10.045 -15.831 -63.262 1.00 35.22 108 SER A N 1
ATOM 783 C CA . SER A 1 108 ? -10.148 -14.965 -64.472 1.00 35.22 108 SER A CA 1
ATOM 784 C C . SER A 1 108 ? -11.572 -14.447 -64.717 1.00 35.22 108 SER A C 1
ATOM 786 O O . SER A 1 108 ? -12.492 -15.249 -64.717 1.00 35.22 108 SER A O 1
ATOM 788 N N . SER A 1 109 ? -11.902 -13.195 -65.028 1.00 33.12 109 SER A N 1
ATOM 789 C CA . SER A 1 109 ? -11.223 -11.935 -65.377 1.00 33.12 109 SER A CA 1
ATOM 790 C C . SER A 1 109 ? -12.355 -10.999 -65.848 1.00 33.12 109 SER A C 1
ATOM 792 O O . SER A 1 109 ? -13.264 -11.536 -66.471 1.00 33.12 109 SER A O 1
ATOM 794 N N . SER A 1 110 ? -12.278 -9.672 -65.655 1.00 36.28 110 SER A N 1
ATOM 795 C CA . SER A 1 110 ? -12.584 -8.630 -66.675 1.00 36.28 110 SER A CA 1
ATOM 796 C C . SER A 1 110 ? -13.074 -7.289 -66.089 1.00 36.28 110 SER A C 1
ATOM 798 O O . SER A 1 110 ? -14.142 -7.209 -65.488 1.00 36.28 110 SER A O 1
ATOM 800 N N . SER A 1 111 ? -12.288 -6.243 -66.362 1.00 36.72 111 SER A N 1
ATOM 801 C CA . SER A 1 111 ? -12.592 -4.792 -66.425 1.00 36.72 111 SER A CA 1
ATOM 802 C C . SER A 1 111 ? -13.589 -4.472 -67.591 1.00 36.72 111 SER A C 1
ATOM 804 O O . SER A 1 111 ? -14.040 -5.449 -68.190 1.00 36.72 111 SER A O 1
ATOM 806 N N . PRO A 1 112 ? -13.897 -3.214 -68.043 1.00 50.25 112 PRO A N 1
ATOM 807 C CA . PRO A 1 112 ? -13.293 -1.897 -67.731 1.00 50.25 112 PRO A CA 1
ATOM 808 C C . PRO A 1 112 ? -14.215 -0.627 -67.755 1.00 50.25 112 PRO A C 1
ATOM 810 O O . PRO A 1 112 ? -15.399 -0.701 -68.059 1.00 50.25 112 PRO A O 1
ATOM 813 N N . SER A 1 113 ? -13.567 0.539 -67.540 1.00 33.97 113 SER A N 1
ATOM 814 C CA . SER A 1 113 ? -13.852 1.903 -68.078 1.00 33.97 113 SER A CA 1
ATOM 815 C C . SER A 1 113 ? -15.097 2.661 -67.558 1.00 33.97 113 SER A C 1
ATOM 817 O O . SER A 1 113 ? -16.140 2.073 -67.347 1.00 33.97 113 SER A O 1
ATOM 819 N N . SER A 1 114 ? -15.115 3.983 -67.325 1.00 35.69 114 SER A N 1
ATOM 820 C CA . SER A 1 114 ? -14.442 5.095 -68.013 1.00 35.69 114 SER A CA 1
ATOM 821 C C . SER A 1 114 ? -14.371 6.375 -67.152 1.00 35.69 114 SER A C 1
ATOM 823 O O . SER A 1 114 ? -15.109 6.544 -66.186 1.00 35.69 114 SER A O 1
ATOM 825 N N . ALA A 1 115 ? -13.467 7.269 -67.557 1.00 31.64 115 ALA A N 1
ATOM 826 C CA . ALA A 1 115 ? -13.003 8.501 -66.916 1.00 31.64 115 ALA A CA 1
ATOM 827 C C . ALA A 1 115 ? -13.966 9.710 -66.952 1.00 31.64 115 ALA A C 1
ATOM 829 O O . ALA A 1 115 ? -14.764 9.820 -67.876 1.00 31.64 115 ALA A O 1
ATOM 830 N N . CYS A 1 116 ? -13.763 10.682 -66.044 1.00 28.59 116 CYS A N 1
ATOM 831 C CA . CYS A 1 116 ? -13.612 12.107 -66.400 1.00 28.59 116 CYS A CA 1
ATOM 832 C C . CYS A 1 116 ? -13.044 12.946 -65.225 1.00 28.59 116 CYS A C 1
ATOM 834 O O . CYS A 1 116 ? -13.600 12.970 -64.132 1.00 28.59 116 CYS A O 1
ATOM 836 N N . THR A 1 117 ? -11.923 13.623 -65.471 1.00 34.38 117 THR A N 1
ATOM 837 C CA . THR A 1 117 ? -11.274 14.717 -64.705 1.00 34.38 117 THR A CA 1
ATOM 838 C C . THR A 1 117 ? -12.007 16.066 -64.960 1.00 34.38 117 THR A C 1
ATOM 840 O O . THR A 1 117 ? -12.871 16.053 -65.842 1.00 34.38 117 THR A O 1
ATOM 843 N N . PRO A 1 118 ? -11.714 17.232 -64.299 1.00 47.72 118 PRO A N 1
ATOM 844 C CA . PRO A 1 118 ? -10.402 17.645 -63.757 1.00 47.72 118 PRO A CA 1
ATOM 845 C C . PRO A 1 118 ? -10.311 18.559 -62.492 1.00 47.72 118 PRO A C 1
ATOM 847 O O . PRO A 1 118 ? -11.248 19.235 -62.095 1.00 47.72 118 PRO A O 1
ATOM 850 N N . SER A 1 119 ? -9.069 18.613 -61.973 1.00 31.12 119 SER A N 1
ATOM 851 C CA . SER A 1 119 ? -8.288 19.758 -61.435 1.00 31.12 119 SER A CA 1
ATOM 852 C C . SER A 1 119 ? -8.738 20.548 -60.188 1.00 31.12 119 SER A C 1
ATOM 854 O O . SER A 1 119 ? -9.700 21.305 -60.247 1.00 31.12 119 SER A O 1
ATOM 856 N N . LEU A 1 120 ? -7.920 20.520 -59.115 1.00 32.31 120 LEU A N 1
ATOM 857 C CA . LEU A 1 120 ? -7.021 21.632 -58.710 1.00 32.31 120 LEU A CA 1
ATOM 858 C C . LEU A 1 120 ? -6.269 21.347 -57.377 1.00 32.31 120 LEU A C 1
ATOM 860 O O . LEU A 1 120 ? -6.876 21.096 -56.345 1.00 32.31 120 LEU A O 1
ATOM 864 N N . SER A 1 121 ? -4.937 21.502 -57.426 1.00 32.72 121 SER A N 1
ATOM 865 C CA . SER A 1 121 ? -4.025 22.017 -56.376 1.00 32.72 121 SER A CA 1
ATOM 866 C C . SER A 1 121 ? -3.785 21.270 -55.037 1.00 32.72 121 SER A C 1
ATOM 868 O O . SER A 1 121 ? -4.367 21.589 -54.008 1.00 32.72 121 SER A O 1
ATOM 870 N N . SER A 1 122 ? -2.758 20.407 -55.045 1.00 31.50 122 SER A N 1
ATOM 871 C CA . SER A 1 122 ? -1.560 20.392 -54.165 1.00 31.50 122 SER A CA 1
ATOM 872 C C . SER A 1 122 ? -1.656 20.765 -52.667 1.00 31.50 122 SER A C 1
ATOM 874 O O . SER A 1 122 ? -1.610 21.942 -52.316 1.00 31.50 122 SER A O 1
ATOM 876 N N . SER A 1 123 ? -1.517 19.761 -51.788 1.00 35.91 123 SER A N 1
ATOM 877 C CA . SER A 1 123 ? -0.452 19.709 -50.760 1.00 35.91 123 SER A CA 1
ATOM 878 C C . SER A 1 123 ? -0.323 18.280 -50.207 1.00 35.91 123 SER A C 1
ATOM 880 O O . SER A 1 123 ? -1.315 17.665 -49.825 1.00 35.91 123 SER A O 1
ATOM 882 N N . ALA A 1 124 ? 0.894 17.737 -50.241 1.00 32.72 124 ALA A N 1
ATOM 883 C CA . ALA A 1 124 ? 1.218 16.327 -50.045 1.00 32.72 124 ALA A CA 1
ATOM 884 C C . ALA A 1 124 ? 1.151 15.871 -48.574 1.00 32.72 124 ALA A C 1
ATOM 886 O O . ALA A 1 124 ? 1.738 16.497 -47.691 1.00 32.72 124 ALA A O 1
ATOM 887 N N . ALA A 1 125 ? 0.497 14.732 -48.340 1.00 34.88 125 ALA A N 1
ATOM 888 C CA . ALA A 1 125 ? 0.627 13.921 -47.133 1.00 34.88 125 ALA A CA 1
ATOM 889 C C . ALA A 1 125 ? 1.627 12.783 -47.411 1.00 34.88 125 ALA A C 1
ATOM 891 O O . ALA A 1 125 ? 1.561 12.209 -48.498 1.00 34.88 125 ALA A O 1
ATOM 892 N N . PRO A 1 126 ? 2.549 12.436 -46.495 1.00 37.09 126 PRO A N 1
ATOM 893 C CA . PRO A 1 126 ? 3.343 11.228 -46.653 1.00 37.09 126 PRO A CA 1
ATOM 894 C C . PRO A 1 126 ? 2.525 9.983 -46.288 1.00 37.09 126 PRO A C 1
ATOM 896 O O . PRO A 1 126 ? 1.856 9.931 -45.253 1.00 37.09 126 PRO A O 1
ATOM 899 N N . ASP A 1 127 ? 2.625 9.007 -47.185 1.00 29.97 127 ASP A N 1
ATOM 900 C CA . ASP A 1 127 ? 1.992 7.697 -47.188 1.00 29.97 127 ASP A CA 1
ATOM 901 C C . ASP A 1 127 ? 2.189 6.898 -45.893 1.00 29.97 127 ASP A C 1
ATOM 903 O O . ASP A 1 127 ? 3.297 6.714 -45.379 1.00 29.97 127 ASP A O 1
ATOM 907 N N . LEU A 1 128 ? 1.069 6.364 -45.409 1.00 43.09 128 LEU A N 1
ATOM 908 C CA . LEU A 1 128 ? 0.996 5.256 -44.471 1.00 43.09 128 LEU A CA 1
ATOM 909 C C . LEU A 1 128 ? 1.107 3.962 -45.278 1.00 43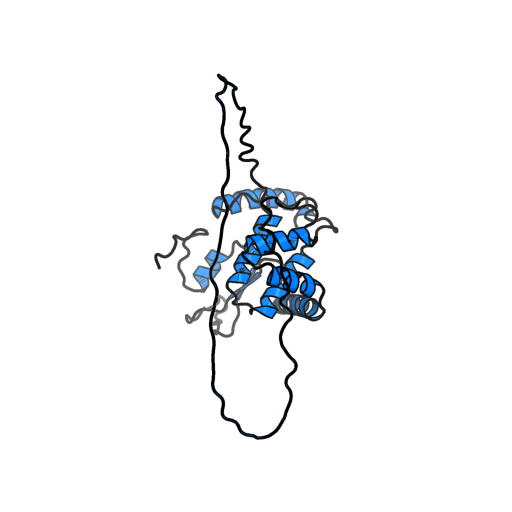.09 128 LEU A C 1
ATOM 911 O O . LEU A 1 128 ? 0.150 3.619 -45.954 1.00 43.09 128 LEU A O 1
ATOM 915 N N . ASP A 1 129 ? 2.229 3.243 -45.188 1.00 34.62 129 ASP A N 1
ATOM 916 C CA . ASP A 1 129 ? 2.241 1.784 -45.373 1.00 34.62 129 ASP A CA 1
ATOM 917 C C . ASP A 1 129 ? 3.554 1.155 -44.878 1.00 34.62 129 ASP A C 1
ATOM 919 O O . ASP A 1 129 ? 4.471 0.799 -45.618 1.00 34.62 129 ASP A O 1
ATOM 923 N N . HIS A 1 130 ? 3.624 0.959 -43.563 1.00 38.69 130 HIS A N 1
ATOM 924 C CA . HIS A 1 130 ? 4.431 -0.107 -42.981 1.00 38.69 130 HIS A CA 1
ATOM 925 C C . HIS A 1 130 ? 3.530 -0.941 -42.078 1.00 38.69 130 HIS A C 1
ATOM 927 O O . HIS A 1 130 ? 3.399 -0.695 -40.879 1.00 38.69 130 HIS A O 1
ATOM 933 N N . ALA A 1 131 ? 2.897 -1.947 -42.685 1.00 31.98 131 ALA A N 1
ATOM 934 C CA . ALA A 1 131 ? 2.319 -3.074 -41.978 1.00 31.98 131 ALA A CA 1
ATOM 935 C C . ALA A 1 131 ? 3.446 -3.805 -41.233 1.00 31.98 131 ALA A C 1
ATOM 937 O O . ALA A 1 131 ? 4.099 -4.709 -41.754 1.00 31.98 131 ALA A O 1
ATOM 938 N N . ALA A 1 132 ? 3.714 -3.371 -40.003 1.00 32.31 132 ALA A N 1
ATOM 939 C CA . ALA A 1 132 ? 4.533 -4.115 -39.071 1.00 32.31 132 ALA A CA 1
ATOM 940 C C . ALA A 1 132 ? 3.774 -5.399 -38.729 1.00 32.31 132 ALA A C 1
ATOM 942 O O . ALA A 1 132 ? 2.833 -5.378 -37.933 1.00 32.31 132 ALA A O 1
ATOM 943 N N . THR A 1 133 ? 4.189 -6.511 -39.337 1.00 32.28 133 THR A N 1
ATOM 944 C CA . THR A 1 133 ? 3.821 -7.871 -38.940 1.00 32.28 133 THR A CA 1
ATOM 945 C C . THR A 1 133 ? 4.294 -8.093 -37.506 1.00 32.28 133 THR A C 1
ATOM 947 O O . THR A 1 133 ? 5.367 -8.629 -37.238 1.00 32.28 133 THR A O 1
ATOM 950 N N . THR A 1 134 ? 3.514 -7.599 -36.553 1.00 39.25 134 THR A N 1
ATOM 951 C CA . THR A 1 134 ? 3.731 -7.816 -35.133 1.00 39.25 134 THR A CA 1
ATOM 952 C C . THR A 1 134 ? 3.203 -9.208 -34.851 1.00 39.25 134 THR A C 1
ATOM 954 O O . THR A 1 134 ? 2.005 -9.469 -34.935 1.00 39.25 134 THR A O 1
ATOM 957 N N . SER A 1 135 ? 4.125 -10.134 -34.590 1.00 35.28 135 SER A N 1
ATOM 958 C CA . SER A 1 135 ? 3.767 -11.461 -34.094 1.00 35.28 135 SER A CA 1
ATOM 959 C C . SER A 1 135 ? 2.822 -11.312 -32.895 1.00 35.28 135 SER A C 1
ATOM 961 O O . SER A 1 135 ? 3.020 -10.391 -32.092 1.00 35.28 135 SER A O 1
ATOM 963 N N . PRO A 1 136 ? 1.800 -12.179 -32.757 1.00 41.44 136 PRO A N 1
ATOM 964 C CA . PRO A 1 136 ? 0.899 -12.121 -31.617 1.00 41.44 136 PRO A CA 1
ATOM 965 C C . PRO A 1 136 ? 1.728 -12.189 -30.332 1.00 41.44 136 PRO A C 1
ATOM 967 O O . PRO A 1 136 ? 2.683 -12.973 -30.259 1.00 41.44 136 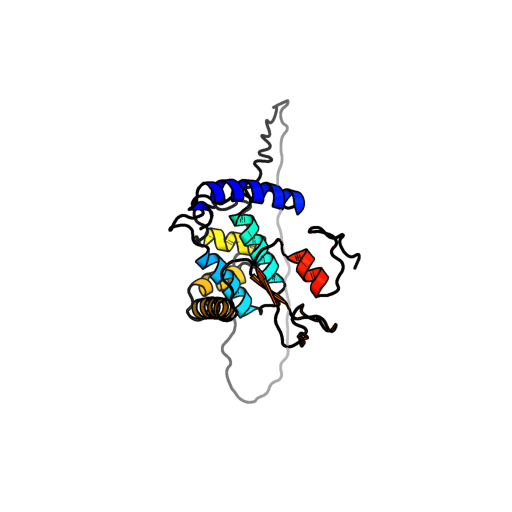PRO A O 1
ATOM 970 N N . PRO A 1 137 ? 1.425 -11.352 -29.329 1.00 51.34 137 PRO A N 1
ATOM 971 C CA . PRO A 1 137 ? 2.229 -11.336 -28.128 1.00 51.34 137 PRO A CA 1
ATOM 972 C C . PRO A 1 137 ? 2.118 -12.688 -27.425 1.00 51.34 137 PRO A C 1
ATOM 974 O O . PRO A 1 137 ? 1.039 -13.282 -27.357 1.00 51.34 137 PRO A O 1
ATOM 977 N N . ALA A 1 138 ? 3.251 -13.178 -26.922 1.00 54.19 138 ALA A N 1
ATOM 978 C CA . ALA A 1 138 ? 3.313 -14.469 -26.256 1.00 54.19 138 ALA A CA 1
ATOM 979 C C . ALA A 1 138 ? 2.272 -14.541 -25.119 1.00 54.19 138 ALA A C 1
ATOM 981 O O . ALA A 1 138 ? 2.123 -13.568 -24.368 1.00 54.19 138 ALA A O 1
ATOM 982 N N . PRO A 1 139 ? 1.553 -15.669 -24.976 1.00 60.97 139 PRO A N 1
ATOM 983 C CA . PRO A 1 139 ? 0.620 -15.848 -23.877 1.00 60.97 139 PRO A CA 1
ATOM 984 C C . PRO A 1 139 ? 1.351 -15.739 -22.537 1.00 60.97 139 PRO A C 1
ATOM 986 O O . PRO A 1 139 ? 2.545 -16.029 -22.426 1.00 60.97 139 PRO A O 1
ATOM 989 N N . CYS A 1 140 ? 0.608 -15.330 -21.509 1.00 65.88 140 CYS A N 1
ATOM 990 C CA . CYS A 1 140 ? 1.110 -15.286 -20.144 1.00 65.88 140 CYS A CA 1
ATOM 991 C C . CYS A 1 140 ? 1.718 -16.634 -19.763 1.00 65.88 140 CYS A C 1
ATOM 993 O O . CYS A 1 140 ? 1.010 -17.643 -19.777 1.00 65.88 140 CYS A O 1
ATOM 995 N N . SER A 1 141 ? 3.004 -16.665 -19.411 1.00 66.56 141 SER A N 1
ATOM 996 C CA . SER A 1 141 ? 3.599 -17.894 -18.893 1.00 66.56 141 SER A CA 1
ATOM 997 C C . SER A 1 141 ? 2.855 -18.316 -17.626 1.00 66.56 141 SER A C 1
ATOM 999 O O . SER A 1 141 ? 2.646 -17.512 -16.717 1.00 66.56 141 SER A O 1
ATOM 1001 N N . SER A 1 142 ? 2.464 -19.586 -17.556 1.00 67.88 142 SER A N 1
ATOM 1002 C CA . SER A 1 142 ? 1.908 -20.196 -16.343 1.00 67.88 142 SER A CA 1
ATOM 1003 C C . SER A 1 142 ? 2.969 -20.396 -15.253 1.00 67.88 142 SER A C 1
ATOM 1005 O O . SER A 1 142 ? 2.641 -20.705 -14.108 1.00 67.88 142 SER A O 1
ATOM 1007 N N . ILE A 1 143 ? 4.249 -20.212 -15.591 1.00 74.50 143 ILE A N 1
ATOM 1008 C CA . ILE A 1 143 ? 5.368 -20.383 -14.670 1.00 74.50 143 ILE A CA 1
ATOM 1009 C C . ILE A 1 143 ? 5.487 -19.138 -13.790 1.00 74.50 143 ILE A C 1
ATOM 1011 O O . ILE A 1 143 ? 5.811 -18.050 -14.263 1.00 74.50 143 ILE A O 1
ATOM 1015 N N . HIS A 1 144 ? 5.273 -19.316 -12.487 1.00 78.94 144 HIS A N 1
ATOM 1016 C CA . HIS A 1 144 ? 5.491 -18.259 -11.506 1.00 78.94 144 HIS A CA 1
ATOM 1017 C C . HIS A 1 144 ? 6.990 -17.938 -11.373 1.00 78.94 144 HIS A C 1
ATOM 1019 O O . HIS A 1 144 ? 7.779 -18.840 -11.074 1.00 78.94 144 HIS A O 1
ATOM 1025 N N . PRO A 1 145 ? 7.401 -16.669 -11.536 1.00 83.62 145 PRO A N 1
ATOM 1026 C CA . PRO A 1 145 ? 8.783 -16.269 -11.327 1.00 83.62 145 PRO A CA 1
ATOM 1027 C C . PRO A 1 145 ? 9.182 -16.442 -9.853 1.00 83.62 145 PRO A C 1
ATOM 1029 O O . PRO A 1 145 ? 8.339 -16.322 -8.954 1.00 83.62 145 PRO A O 1
ATOM 1032 N N . PRO A 1 146 ? 10.469 -16.707 -9.573 1.00 86.75 146 PRO A N 1
ATOM 1033 C CA . PRO A 1 146 ? 10.940 -16.881 -8.210 1.00 86.75 146 PRO A CA 1
ATOM 1034 C C . PRO A 1 146 ? 10.763 -15.592 -7.398 1.00 86.75 146 PRO A C 1
ATOM 1036 O O . PRO A 1 146 ? 11.012 -14.487 -7.874 1.00 86.75 146 PRO A O 1
ATOM 1039 N N . ARG A 1 147 ? 10.396 -15.741 -6.122 1.00 90.94 147 ARG A N 1
ATOM 1040 C CA . ARG A 1 147 ? 10.200 -14.617 -5.184 1.00 90.94 147 ARG A CA 1
ATOM 1041 C C . ARG A 1 147 ? 11.506 -14.085 -4.575 1.00 90.94 147 ARG A C 1
ATOM 1043 O O . ARG A 1 147 ? 11.463 -13.226 -3.702 1.00 90.94 147 ARG A O 1
ATOM 1050 N N . THR A 1 148 ? 12.654 -14.624 -4.988 1.00 87.94 148 THR A N 1
ATOM 1051 C CA . THR A 1 148 ? 13.989 -14.215 -4.519 1.00 87.94 148 THR A CA 1
ATOM 1052 C C . THR A 1 148 ? 14.425 -12.872 -5.098 1.00 87.94 148 THR A C 1
ATOM 1054 O O . THR A 1 148 ? 15.193 -12.167 -4.451 1.00 87.94 148 THR A O 1
ATOM 1057 N N . ASP A 1 149 ? 13.931 -12.516 -6.288 1.00 90.69 149 ASP A N 1
ATOM 1058 C CA . ASP A 1 149 ? 14.175 -11.222 -6.926 1.00 90.69 149 ASP A CA 1
ATOM 1059 C C . ASP A 1 149 ? 12.878 -10.656 -7.518 1.00 90.69 149 ASP A C 1
ATOM 1061 O O . ASP A 1 149 ? 12.534 -10.857 -8.683 1.00 90.69 149 ASP A O 1
ATOM 1065 N N . ILE A 1 150 ? 12.147 -9.922 -6.682 1.00 94.38 150 ILE A N 1
ATOM 1066 C CA . ILE A 1 150 ? 10.898 -9.252 -7.066 1.00 94.38 150 ILE A CA 1
ATOM 1067 C C . ILE A 1 150 ? 11.136 -7.936 -7.831 1.00 94.38 150 ILE A C 1
ATOM 1069 O O . ILE A 1 150 ? 10.184 -7.275 -8.247 1.00 94.38 150 ILE A O 1
ATOM 1073 N N . ALA A 1 151 ? 12.399 -7.527 -7.992 1.00 93.88 151 ALA A N 1
ATOM 1074 C CA . ALA A 1 151 ? 12.801 -6.360 -8.769 1.00 93.88 151 ALA A CA 1
ATOM 1075 C C . ALA A 1 151 ? 13.049 -6.701 -10.249 1.00 93.88 151 ALA A C 1
ATOM 1077 O O . ALA A 1 151 ? 13.068 -5.791 -11.082 1.00 93.88 151 ALA A O 1
ATOM 1078 N N . ALA A 1 152 ? 13.211 -7.987 -10.579 1.00 93.81 152 ALA A N 1
ATOM 1079 C CA . ALA A 1 152 ? 13.473 -8.455 -11.932 1.00 93.81 152 ALA A CA 1
ATOM 1080 C C . ALA A 1 152 ? 12.353 -8.054 -12.920 1.00 93.81 152 ALA A C 1
ATOM 1082 O O . ALA A 1 152 ? 11.170 -8.248 -12.620 1.00 93.81 152 ALA A O 1
ATOM 1083 N N . PRO A 1 153 ? 12.685 -7.598 -14.146 1.00 94.56 153 PRO A N 1
ATOM 1084 C CA . PRO A 1 153 ? 11.685 -7.268 -15.166 1.00 94.56 153 PRO A CA 1
ATOM 1085 C C . PRO A 1 153 ? 10.715 -8.415 -15.471 1.00 94.56 153 PRO A C 1
ATOM 1087 O O . PRO A 1 153 ? 9.524 -8.180 -15.659 1.00 94.56 153 PRO A O 1
ATOM 1090 N N . ALA A 1 154 ? 11.196 -9.664 -15.456 1.00 93.69 154 ALA A N 1
ATOM 1091 C CA . ALA A 1 154 ? 10.357 -10.846 -15.648 1.00 93.69 154 ALA A CA 1
ATOM 1092 C C . ALA A 1 154 ? 9.288 -10.995 -14.548 1.00 93.69 154 ALA A C 1
ATOM 1094 O O . ALA A 1 154 ? 8.149 -11.349 -14.849 1.00 93.69 154 ALA A O 1
ATOM 1095 N N . PHE A 1 155 ? 9.626 -10.671 -13.293 1.00 95.56 155 PHE A N 1
ATOM 1096 C CA . PHE A 1 155 ? 8.678 -10.694 -12.178 1.00 95.56 155 PHE A CA 1
ATOM 1097 C C . PHE A 1 155 ? 7.584 -9.634 -12.352 1.00 95.56 155 PHE A C 1
ATOM 1099 O O . PHE A 1 155 ? 6.395 -9.928 -12.229 1.00 95.56 155 PHE A O 1
ATOM 1106 N N . LEU A 1 156 ? 7.979 -8.406 -12.698 1.00 96.94 156 LEU A N 1
ATOM 1107 C CA . LEU A 1 156 ? 7.045 -7.302 -12.932 1.00 96.94 156 LEU A CA 1
ATOM 1108 C C . LEU A 1 156 ? 6.124 -7.579 -14.132 1.00 96.94 156 LEU A C 1
ATOM 1110 O O . LEU A 1 156 ? 4.917 -7.360 -14.037 1.00 96.94 156 LEU A O 1
ATOM 1114 N N . ARG A 1 157 ? 6.669 -8.119 -15.233 1.00 96.12 157 ARG A N 1
ATOM 1115 C CA . ARG A 1 157 ? 5.893 -8.512 -16.420 1.00 96.12 157 ARG A CA 1
ATOM 1116 C C . ARG A 1 157 ? 4.862 -9.586 -16.081 1.00 96.12 157 ARG A C 1
ATOM 1118 O O . ARG A 1 157 ? 3.703 -9.456 -16.469 1.00 96.12 157 ARG A O 1
ATOM 1125 N N . HIS A 1 158 ? 5.255 -10.602 -15.307 1.00 95.00 158 HIS A N 1
ATOM 1126 C CA . HIS A 1 158 ? 4.336 -11.635 -14.821 1.00 95.00 158 HIS A CA 1
ATOM 1127 C C . HIS A 1 158 ? 3.173 -11.027 -14.035 1.00 95.00 158 HIS A C 1
ATOM 1129 O O . HIS A 1 158 ? 2.018 -11.334 -14.314 1.00 95.00 158 HIS A O 1
ATOM 1135 N N . ALA A 1 159 ? 3.456 -10.116 -13.100 1.00 96.06 159 ALA A N 1
ATOM 1136 C CA . ALA A 1 159 ? 2.417 -9.464 -12.307 1.00 96.06 159 ALA A CA 1
ATOM 1137 C C . ALA A 1 159 ? 1.449 -8.629 -13.163 1.00 96.06 159 ALA A C 1
ATOM 1139 O O . ALA A 1 159 ? 0.236 -8.712 -12.958 1.00 96.06 159 ALA A O 1
ATOM 1140 N N . CYS A 1 160 ? 1.950 -7.872 -14.146 1.00 97.06 160 CYS A N 1
ATOM 1141 C CA . CYS A 1 160 ? 1.098 -7.162 -15.103 1.00 97.06 160 CYS A CA 1
ATOM 1142 C C . CYS A 1 160 ? 0.208 -8.122 -15.895 1.00 97.06 160 CYS A C 1
ATOM 1144 O O . CYS A 1 160 ? -0.982 -7.878 -16.078 1.00 97.06 160 CYS A O 1
ATOM 1146 N N . CYS A 1 161 ? 0.782 -9.234 -16.331 1.00 95.62 161 CYS A N 1
ATOM 1147 C CA . CYS A 1 161 ? 0.088 -10.224 -17.124 1.00 95.62 161 CYS A CA 1
ATOM 1148 C C . CYS A 1 161 ? -1.033 -10.929 -16.335 1.00 95.62 161 CYS A C 1
ATOM 1150 O O . CYS A 1 161 ? -2.163 -11.014 -16.810 1.00 95.62 161 CYS A O 1
ATOM 1152 N N . GLN A 1 162 ? -0.774 -11.309 -15.079 1.00 94.75 162 GLN A N 1
ATOM 1153 C CA . GLN A 1 162 ? -1.792 -11.824 -14.148 1.00 94.75 162 GLN A CA 1
ATOM 1154 C C . GLN A 1 162 ? -2.866 -10.783 -13.791 1.00 94.75 162 GLN A C 1
ATOM 1156 O O . GLN A 1 162 ? -3.969 -11.139 -13.388 1.00 94.75 162 GLN A O 1
ATOM 1161 N N . ALA A 1 163 ? -2.560 -9.494 -13.953 1.00 96.00 163 ALA A N 1
ATOM 1162 C CA . ALA A 1 163 ? -3.515 -8.404 -13.793 1.00 96.00 163 ALA A CA 1
ATOM 1163 C C . ALA A 1 163 ? -4.328 -8.105 -15.070 1.00 96.00 163 ALA A C 1
ATOM 1165 O O . ALA A 1 163 ? -5.109 -7.157 -15.076 1.00 96.00 163 ALA A O 1
ATOM 1166 N N . GLY A 1 164 ? -4.140 -8.876 -16.150 1.00 96.00 164 GLY A N 1
ATOM 1167 C CA . GLY A 1 164 ? -4.835 -8.677 -17.425 1.00 96.00 164 GLY A CA 1
ATOM 1168 C C . GLY A 1 164 ? -4.351 -7.464 -18.227 1.00 96.00 164 GLY A C 1
ATOM 1169 O O . GLY A 1 164 ? -5.049 -7.012 -19.130 1.00 96.00 164 GLY A O 1
ATOM 1170 N N . ILE A 1 165 ? -3.175 -6.913 -17.910 1.00 96.38 165 ILE A N 1
ATOM 1171 C CA . ILE A 1 165 ? -2.611 -5.767 -18.636 1.00 96.38 165 ILE A CA 1
ATOM 1172 C C . ILE A 1 165 ? -2.092 -6.250 -19.998 1.00 96.38 165 ILE A C 1
ATOM 1174 O O . ILE A 1 165 ? -1.308 -7.202 -20.029 1.00 96.38 165 ILE A O 1
ATOM 1178 N N . PRO A 1 166 ? -2.473 -5.619 -21.123 1.00 95.12 166 PRO A N 1
ATOM 1179 C CA . PRO A 1 166 ? -2.074 -6.073 -22.448 1.00 95.12 166 PRO A CA 1
ATOM 1180 C C . PRO A 1 166 ? -0.563 -5.889 -22.686 1.00 95.12 166 PRO A C 1
ATOM 1182 O O . PRO A 1 166 ? 0.015 -4.917 -22.199 1.00 95.12 166 PRO A O 1
ATOM 1185 N N . PRO A 1 167 ? 0.093 -6.765 -23.467 1.00 93.81 167 PRO A N 1
ATOM 1186 C CA . PRO A 1 167 ? 1.553 -6.779 -23.644 1.00 93.81 167 PRO A CA 1
ATOM 1187 C C . PRO A 1 167 ? 2.175 -5.453 -24.100 1.00 93.81 167 PRO A C 1
ATOM 1189 O O . PRO A 1 167 ? 3.210 -5.050 -23.573 1.00 93.81 167 PRO A O 1
ATOM 1192 N N . SER A 1 168 ? 1.518 -4.720 -25.002 1.00 93.06 168 SER A N 1
ATOM 1193 C CA . SER A 1 168 ? 1.960 -3.380 -25.419 1.00 93.06 168 SER A CA 1
ATOM 1194 C C . SER A 1 168 ? 2.030 -2.398 -24.243 1.00 93.06 168 SER A C 1
ATOM 1196 O O . SER A 1 168 ? 2.987 -1.636 -24.112 1.00 93.06 168 SER A O 1
ATOM 1198 N N . GLN A 1 169 ? 1.048 -2.456 -23.342 1.00 95.56 169 GLN A N 1
ATOM 1199 C CA . GLN A 1 169 ? 1.023 -1.645 -22.132 1.00 95.56 169 GLN A CA 1
ATOM 1200 C C . GLN A 1 169 ? 2.021 -2.149 -21.081 1.00 95.56 169 GLN A C 1
ATOM 1202 O O . GLN A 1 169 ? 2.607 -1.337 -20.367 1.00 95.56 169 GLN A O 1
ATOM 1207 N N . GLN A 1 170 ? 2.257 -3.464 -20.992 1.00 96.75 170 GLN A N 1
ATOM 1208 C CA . GLN A 1 170 ? 3.271 -4.027 -20.093 1.00 96.75 170 GLN A CA 1
ATOM 1209 C C . GLN A 1 170 ? 4.648 -3.423 -20.378 1.00 96.75 170 GLN A C 1
ATOM 1211 O O . GLN A 1 170 ? 5.293 -2.930 -19.455 1.00 96.75 170 GLN A O 1
ATOM 1216 N N . GLU A 1 171 ? 5.075 -3.407 -21.644 1.00 95.38 171 GLU A N 1
ATOM 1217 C CA . GLU A 1 171 ? 6.374 -2.841 -22.022 1.00 95.38 171 GLU A CA 1
ATOM 1218 C C . GLU A 1 171 ? 6.444 -1.338 -21.732 1.00 95.38 171 GLU A C 1
ATOM 1220 O O . GLU A 1 171 ? 7.405 -0.879 -21.115 1.00 95.38 171 GLU A O 1
ATOM 1225 N N . ALA A 1 172 ? 5.388 -0.581 -22.052 1.00 96.56 172 ALA A N 1
ATOM 1226 C CA . ALA A 1 172 ? 5.324 0.846 -21.736 1.00 96.56 172 ALA A CA 1
ATOM 1227 C C . ALA A 1 172 ? 5.471 1.124 -20.226 1.00 96.56 172 ALA A C 1
ATOM 1229 O O . ALA A 1 172 ? 6.206 2.029 -19.821 1.00 96.56 172 ALA A O 1
ATOM 1230 N N . LEU A 1 173 ? 4.805 0.334 -19.376 1.00 97.81 173 LEU A N 1
ATOM 1231 C CA . LEU A 1 173 ? 4.908 0.448 -17.920 1.00 97.81 173 LEU A CA 1
ATOM 1232 C C . LEU A 1 173 ? 6.308 0.084 -17.417 1.00 97.81 173 LEU A C 1
ATOM 1234 O O . LEU A 1 173 ? 6.869 0.813 -16.598 1.00 97.81 173 LEU A O 1
ATOM 1238 N N . LEU A 1 174 ? 6.891 -1.011 -17.914 1.00 97.38 174 LEU A N 1
ATOM 1239 C CA . LEU A 1 174 ? 8.232 -1.462 -17.531 1.00 97.38 174 LEU A CA 1
ATOM 1240 C C . LEU A 1 174 ? 9.303 -0.432 -17.906 1.00 97.38 174 LEU A C 1
ATOM 1242 O O . LEU A 1 174 ? 10.168 -0.130 -17.082 1.00 97.38 174 LEU A O 1
ATOM 1246 N N . SER A 1 175 ? 9.215 0.169 -19.095 1.00 96.62 175 SER A N 1
ATOM 1247 C CA . SER A 1 175 ? 10.098 1.269 -19.499 1.00 96.62 175 SER A CA 1
ATOM 1248 C C . SER A 1 175 ? 9.929 2.503 -18.604 1.00 96.62 175 SER A C 1
ATOM 1250 O O . SER A 1 175 ? 10.909 3.174 -18.271 1.00 96.62 175 SER A O 1
ATOM 1252 N N . ALA A 1 176 ? 8.706 2.790 -18.148 1.00 97.44 176 ALA A N 1
ATOM 1253 C CA . ALA A 1 176 ? 8.418 3.951 -17.310 1.00 97.44 176 ALA A CA 1
ATOM 1254 C C . ALA A 1 176 ? 8.928 3.820 -15.862 1.00 97.44 176 ALA A C 1
ATOM 1256 O O . ALA A 1 176 ? 9.185 4.849 -15.230 1.00 97.44 176 ALA A O 1
ATOM 1257 N N . VAL A 1 177 ? 9.132 2.604 -15.332 1.00 97.50 177 VAL A N 1
ATOM 1258 C CA . VAL A 1 177 ? 9.577 2.357 -13.939 1.00 97.50 177 VAL A CA 1
ATOM 1259 C C . VAL A 1 177 ? 10.833 3.159 -13.576 1.00 97.50 177 VAL A C 1
ATOM 1261 O O . VAL A 1 177 ? 10.954 3.655 -12.456 1.00 97.50 177 VAL A O 1
ATOM 1264 N N . ALA A 1 178 ? 11.780 3.315 -14.503 1.00 95.44 178 ALA A N 1
ATOM 1265 C CA . ALA A 1 178 ? 13.025 4.042 -14.253 1.00 95.44 178 ALA A CA 1
ATOM 1266 C C . ALA A 1 178 ? 12.937 5.558 -14.520 1.00 95.44 178 ALA A C 1
ATOM 1268 O O . ALA A 1 178 ? 13.892 6.279 -14.200 1.00 95.44 178 ALA A O 1
ATOM 1269 N N . SER A 1 179 ? 11.819 6.047 -15.066 1.00 98.31 179 SER A N 1
ATOM 1270 C CA . SER A 1 179 ? 11.663 7.442 -15.483 1.00 98.31 179 SER A CA 1
ATOM 1271 C C . SER A 1 179 ? 11.715 8.422 -14.297 1.00 98.31 179 SER A C 1
ATOM 1273 O O . SER A 1 179 ? 11.272 8.088 -13.189 1.00 98.31 179 SER A O 1
ATOM 1275 N N . PRO A 1 180 ? 12.227 9.653 -14.498 1.00 98.56 180 PRO A N 1
ATOM 1276 C CA . PRO A 1 180 ? 12.196 10.695 -13.471 1.00 98.56 180 PRO A CA 1
ATOM 1277 C C . PRO A 1 180 ? 10.777 11.010 -12.987 1.00 98.56 180 PRO A C 1
ATOM 1279 O O . PRO A 1 180 ? 10.565 11.131 -11.784 1.00 98.56 180 PRO A O 1
ATOM 1282 N N . ALA A 1 181 ? 9.796 11.055 -13.896 1.00 98.44 181 ALA A N 1
ATOM 1283 C CA . ALA A 1 181 ? 8.400 11.338 -13.564 1.00 98.44 181 ALA A CA 1
ATOM 1284 C C . ALA A 1 181 ? 7.829 10.331 -12.550 1.00 98.44 181 ALA A C 1
ATOM 1286 O O . ALA A 1 181 ? 7.310 10.728 -11.508 1.00 98.44 181 ALA A O 1
ATOM 1287 N N . VAL A 1 182 ? 8.011 9.028 -12.794 1.00 98.75 182 VAL A N 1
ATOM 1288 C CA . VAL A 1 182 ? 7.555 7.963 -11.884 1.00 98.75 182 VAL A CA 1
ATOM 1289 C C . VAL A 1 182 ? 8.285 8.020 -10.541 1.00 98.75 182 VAL A C 1
ATOM 1291 O O . VAL A 1 182 ? 7.665 7.889 -9.485 1.00 98.75 182 VAL A O 1
ATOM 1294 N N . LYS A 1 183 ? 9.603 8.257 -10.554 1.00 98.62 183 LYS A N 1
ATOM 1295 C CA . LYS A 1 183 ? 10.401 8.404 -9.326 1.00 98.62 183 LYS A CA 1
ATOM 1296 C C . LYS A 1 183 ? 9.918 9.576 -8.473 1.00 98.62 183 LYS A C 1
ATOM 1298 O O . LYS A 1 183 ? 9.761 9.420 -7.263 1.00 98.62 183 LYS A O 1
ATOM 1303 N N . HIS A 1 184 ? 9.688 10.726 -9.099 1.00 98.75 184 HIS A N 1
ATOM 1304 C CA . HIS A 1 184 ? 9.240 11.938 -8.423 1.00 98.75 184 HIS A CA 1
ATOM 1305 C C . HIS A 1 184 ? 7.825 11.770 -7.875 1.00 98.75 184 HIS A C 1
ATOM 1307 O O . HIS A 1 184 ? 7.593 12.109 -6.719 1.00 98.75 184 HIS A O 1
ATOM 1313 N N . ALA A 1 185 ? 6.909 11.182 -8.649 1.00 98.62 185 ALA A N 1
ATOM 1314 C CA . ALA A 1 185 ? 5.539 10.931 -8.211 1.00 98.62 185 ALA A CA 1
ATOM 1315 C C . ALA A 1 185 ? 5.478 9.982 -7.003 1.00 98.62 185 ALA A C 1
ATOM 1317 O O . ALA A 1 185 ? 4.800 10.283 -6.019 1.00 98.62 185 ALA A O 1
ATOM 1318 N N . LEU A 1 186 ? 6.245 8.884 -7.019 1.00 98.69 186 LEU A N 1
ATOM 1319 C CA . LEU A 1 186 ? 6.315 7.961 -5.882 1.00 98.69 186 LEU A CA 1
ATOM 1320 C C . LEU A 1 186 ? 6.876 8.653 -4.629 1.00 98.69 186 LEU A C 1
ATOM 1322 O O . LEU A 1 186 ? 6.331 8.504 -3.533 1.00 98.69 186 LEU A O 1
ATOM 1326 N N . ALA A 1 187 ? 7.948 9.436 -4.786 1.00 98.62 187 ALA A N 1
ATOM 1327 C CA . ALA A 1 187 ? 8.546 10.184 -3.684 1.00 98.62 187 ALA A CA 1
ATOM 1328 C C . ALA A 1 187 ? 7.590 11.248 -3.121 1.00 98.62 187 ALA A C 1
ATOM 1330 O O . ALA A 1 187 ? 7.466 11.371 -1.904 1.00 98.62 187 ALA A O 1
ATOM 1331 N N . ALA A 1 188 ? 6.893 11.986 -3.988 1.00 98.56 188 ALA A N 1
ATOM 1332 C CA . ALA A 1 188 ? 5.921 13.002 -3.600 1.00 98.56 188 ALA A CA 1
ATOM 1333 C C . ALA A 1 188 ? 4.730 12.393 -2.850 1.00 98.56 188 ALA A C 1
ATOM 1335 O O . ALA A 1 188 ? 4.381 12.879 -1.780 1.00 98.56 188 ALA A O 1
ATOM 1336 N N . SER A 1 189 ? 4.164 11.289 -3.351 1.00 97.69 189 SER A N 1
ATOM 1337 C CA . SER A 1 189 ? 3.078 10.567 -2.675 1.00 97.69 189 SER A CA 1
ATOM 1338 C C . SER A 1 189 ? 3.506 10.057 -1.294 1.00 97.69 189 SER A C 1
ATOM 1340 O O . SER A 1 189 ? 2.790 10.240 -0.309 1.00 97.69 189 SER A O 1
ATOM 1342 N N . THR A 1 190 ? 4.717 9.500 -1.193 1.00 98.12 190 THR A N 1
ATOM 1343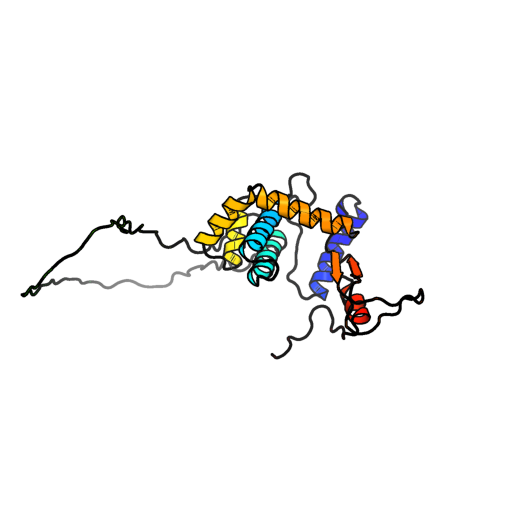 C CA . THR A 1 190 ? 5.268 9.030 0.086 1.00 98.12 190 THR A CA 1
ATOM 1344 C C . THR A 1 190 ? 5.493 10.190 1.060 1.00 98.12 190 THR A C 1
ATOM 1346 O O . THR A 1 190 ? 5.136 10.084 2.232 1.00 98.12 190 THR A O 1
ATOM 1349 N N . ARG A 1 191 ? 6.038 11.321 0.589 1.00 98.56 191 ARG A N 1
ATOM 1350 C CA . ARG A 1 191 ? 6.238 12.522 1.411 1.00 98.56 191 ARG A CA 1
ATOM 1351 C C . ARG A 1 191 ? 4.912 13.086 1.910 1.00 98.56 191 ARG A C 1
ATOM 1353 O O . ARG A 1 191 ? 4.797 13.347 3.099 1.00 98.56 191 ARG A O 1
ATOM 1360 N N . ALA A 1 192 ? 3.903 13.175 1.047 1.00 96.81 192 ALA A N 1
ATOM 1361 C CA . ALA A 1 192 ? 2.574 13.636 1.431 1.00 96.81 192 ALA A CA 1
ATOM 1362 C C . ALA A 1 192 ? 1.944 12.747 2.518 1.00 96.81 192 ALA A C 1
ATOM 1364 O O . ALA A 1 192 ? 1.264 13.248 3.410 1.00 96.81 192 ALA A O 1
ATOM 1365 N N . ALA A 1 193 ? 2.178 11.429 2.492 1.00 96.50 193 ALA A N 1
ATOM 1366 C CA . ALA A 1 193 ? 1.734 10.545 3.570 1.00 96.50 193 ALA A CA 1
ATOM 1367 C C . ALA A 1 193 ? 2.457 10.847 4.897 1.00 96.50 193 ALA A C 1
ATOM 1369 O O . ALA A 1 193 ? 1.807 10.925 5.940 1.00 96.50 193 ALA A O 1
ATOM 1370 N N . ILE A 1 194 ? 3.777 11.061 4.856 1.00 97.75 194 ILE A N 1
ATOM 1371 C CA . ILE A 1 194 ? 4.601 11.398 6.030 1.00 97.75 194 ILE A CA 1
ATOM 1372 C C . ILE A 1 194 ? 4.206 12.758 6.617 1.00 97.75 194 ILE A C 1
ATOM 1374 O O . ILE A 1 194 ? 3.996 12.861 7.821 1.00 97.75 194 ILE A O 1
ATOM 1378 N N . GLU A 1 195 ? 4.043 13.787 5.781 1.00 97.44 195 GLU A N 1
ATOM 1379 C CA . GLU A 1 195 ? 3.603 15.133 6.186 1.00 97.44 195 GLU A CA 1
ATOM 1380 C C . GLU A 1 195 ? 2.229 15.105 6.870 1.00 97.44 195 GLU A C 1
ATOM 1382 O O . GLU A 1 195 ? 1.941 15.919 7.743 1.00 97.44 195 GLU A O 1
ATOM 1387 N N . ARG A 1 196 ? 1.393 14.122 6.522 1.00 95.56 196 ARG A N 1
ATOM 1388 C CA . ARG A 1 196 ? 0.090 13.876 7.151 1.00 95.56 196 ARG A CA 1
ATOM 1389 C C . ARG A 1 196 ? 0.152 12.972 8.388 1.00 95.56 196 ARG A C 1
ATOM 1391 O O . ARG A 1 196 ? -0.898 12.634 8.931 1.00 95.56 196 ARG A O 1
ATOM 1398 N N . GLY A 1 197 ? 1.346 12.581 8.833 1.00 96.19 197 GLY A N 1
ATOM 1399 C CA . GLY A 1 197 ? 1.576 11.827 10.067 1.00 96.19 197 GLY A CA 1
ATOM 1400 C C . GLY A 1 197 ? 1.730 10.312 9.902 1.00 96.19 197 GLY A C 1
ATOM 1401 O O . GLY A 1 197 ? 1.788 9.605 10.909 1.00 96.19 197 GLY A O 1
ATOM 1402 N N . ALA A 1 198 ? 1.806 9.784 8.675 1.00 97.44 198 ALA A N 1
ATOM 1403 C CA . ALA A 1 198 ? 2.027 8.354 8.474 1.00 97.44 198 ALA A CA 1
ATOM 1404 C C . ALA A 1 198 ? 3.417 7.931 8.983 1.00 97.44 198 ALA A C 1
ATOM 1406 O O . ALA A 1 198 ? 4.435 8.504 8.599 1.00 97.44 198 ALA A O 1
ATOM 1407 N N . PHE A 1 199 ? 3.461 6.875 9.797 1.00 96.44 199 PHE A N 1
ATOM 1408 C CA . PHE A 1 199 ? 4.698 6.311 10.363 1.00 96.44 199 PHE A CA 1
ATOM 1409 C C . PHE A 1 199 ? 4.916 4.832 9.997 1.00 96.44 199 PHE A C 1
ATOM 1411 O O . PHE A 1 199 ? 5.891 4.210 10.417 1.00 96.44 199 PHE A O 1
ATOM 1418 N N . GLY A 1 200 ? 4.008 4.249 9.215 1.00 95.06 200 GLY A N 1
ATOM 1419 C CA . GLY A 1 200 ? 4.058 2.855 8.791 1.00 95.06 200 GLY A CA 1
ATOM 1420 C C . GLY A 1 200 ? 2.979 2.528 7.760 1.00 95.06 200 GLY A C 1
ATOM 1421 O O . GLY A 1 200 ? 2.236 3.404 7.317 1.00 95.06 200 GLY A O 1
ATOM 1422 N N . VAL A 1 201 ? 2.885 1.252 7.379 1.00 95.25 201 VAL A N 1
ATOM 1423 C CA . VAL A 1 201 ? 1.874 0.752 6.436 1.00 95.25 201 VAL A CA 1
ATOM 1424 C C . VAL A 1 201 ? 1.112 -0.465 6.994 1.00 95.25 201 VAL A C 1
ATOM 1426 O O . VAL A 1 201 ? 1.723 -1.266 7.704 1.00 95.25 201 VAL A O 1
ATOM 1429 N N . PRO A 1 202 ? -0.185 -0.630 6.652 1.00 96.50 202 PRO A N 1
ATOM 1430 C CA . PRO A 1 202 ? -1.004 0.339 5.919 1.00 96.50 202 PRO A CA 1
ATOM 1431 C C . PRO A 1 202 ? -1.356 1.560 6.787 1.00 96.50 202 PRO A C 1
ATOM 1433 O O . PRO A 1 202 ? -1.562 1.436 7.993 1.00 96.50 202 PRO A O 1
ATOM 1436 N N . THR A 1 203 ? -1.434 2.732 6.154 1.00 97.56 203 THR A N 1
ATOM 1437 C CA . THR A 1 203 ? -2.028 3.947 6.731 1.00 97.56 203 THR A CA 1
ATOM 1438 C C . THR A 1 203 ? -3.179 4.374 5.830 1.00 97.56 203 THR A C 1
ATOM 1440 O O . THR A 1 203 ? -2.994 4.508 4.621 1.00 97.56 203 THR A O 1
ATOM 1443 N N . LEU A 1 204 ? -4.360 4.573 6.410 1.00 96.38 204 LEU A N 1
ATOM 1444 C CA . LEU A 1 204 ? -5.566 4.992 5.706 1.00 96.38 204 LEU A CA 1
ATOM 1445 C C . LEU A 1 204 ? -5.974 6.383 6.178 1.00 96.38 204 LEU A C 1
ATOM 1447 O O . LEU A 1 204 ? -6.042 6.640 7.380 1.00 96.38 204 LEU A O 1
ATOM 1451 N N . PHE A 1 205 ? -6.283 7.263 5.228 1.00 93.88 205 PHE A N 1
ATOM 1452 C CA . PHE A 1 205 ? -6.859 8.569 5.514 1.00 93.88 205 PHE A CA 1
ATOM 1453 C C . PHE A 1 205 ? -8.305 8.613 5.047 1.00 93.88 205 PHE A C 1
ATOM 1455 O O . PHE A 1 205 ? -8.574 8.522 3.853 1.00 93.88 205 PHE A O 1
ATOM 1462 N N . VAL A 1 206 ? -9.222 8.798 5.986 1.00 90.94 206 VAL A N 1
ATOM 1463 C CA . VAL A 1 206 ? -10.658 8.679 5.741 1.00 90.94 206 VAL A CA 1
ATOM 1464 C C . VAL A 1 206 ? -11.332 10.013 6.033 1.00 90.94 206 VAL A C 1
ATOM 1466 O O . VAL A 1 206 ? -11.061 10.647 7.055 1.00 90.94 206 VAL A O 1
ATOM 1469 N N . ALA A 1 207 ? -12.181 10.476 5.119 1.00 85.81 207 ALA A N 1
ATOM 1470 C CA . ALA A 1 207 ? -13.024 11.638 5.369 1.00 85.81 207 ALA A CA 1
ATOM 1471 C C . ALA A 1 207 ? -14.192 11.240 6.295 1.00 85.81 207 ALA A C 1
ATOM 1473 O O . ALA A 1 207 ? -14.766 10.169 6.092 1.00 85.81 207 ALA A O 1
ATOM 1474 N N . PRO A 1 208 ? -14.559 12.067 7.290 1.00 79.44 208 PRO A N 1
ATOM 1475 C CA . PRO A 1 208 ? -15.798 11.883 8.039 1.00 79.44 208 PRO A CA 1
ATOM 1476 C C . PRO A 1 208 ? -16.997 11.783 7.088 1.00 79.44 208 PRO A C 1
ATOM 1478 O O . PRO A 1 208 ? -17.017 12.443 6.046 1.00 79.44 208 PRO A O 1
ATOM 1481 N N . THR A 1 209 ? -18.008 10.988 7.446 1.00 73.88 209 THR A N 1
ATOM 1482 C CA . THR A 1 209 ? -19.295 11.034 6.739 1.00 73.88 209 THR A CA 1
ATOM 1483 C C . THR A 1 209 ? -20.032 12.338 7.062 1.00 73.88 209 THR A C 1
ATOM 1485 O O . THR A 1 209 ? -19.585 13.143 7.878 1.00 73.88 209 THR A O 1
ATOM 1488 N N . ALA A 1 210 ? -21.191 12.562 6.434 1.00 64.81 210 ALA A N 1
ATOM 1489 C CA . ALA A 1 210 ? -22.017 13.747 6.680 1.00 64.81 210 ALA A CA 1
ATOM 1490 C C . ALA A 1 210 ? -22.501 13.879 8.140 1.00 64.81 210 ALA A C 1
ATOM 1492 O O . ALA A 1 210 ? -22.983 14.940 8.538 1.00 64.81 210 ALA A O 1
ATOM 1493 N N . ARG A 1 211 ? -22.387 12.820 8.953 1.00 71.81 211 ARG A N 1
ATOM 1494 C CA . ARG A 1 211 ? -22.764 12.870 10.362 1.00 71.81 211 ARG A CA 1
ATOM 1495 C C . ARG A 1 211 ? -21.680 13.602 11.172 1.00 71.81 211 ARG A C 1
ATOM 1497 O O . ARG A 1 211 ? -20.513 13.221 11.093 1.00 71.81 211 ARG A O 1
ATOM 1504 N N . PRO A 1 212 ? -22.038 14.590 12.012 1.00 72.25 212 PRO A N 1
ATOM 1505 C CA . PRO A 1 212 ? -21.078 15.238 12.898 1.00 72.25 212 PRO A CA 1
ATOM 1506 C C . PRO A 1 212 ? -20.468 14.223 13.872 1.00 72.25 212 PRO A C 1
ATOM 1508 O O . PRO A 1 212 ? -21.181 13.634 14.688 1.00 72.25 212 PRO A O 1
ATOM 1511 N N . ILE A 1 213 ? -19.150 14.032 13.813 1.00 76.31 213 ILE A N 1
ATOM 1512 C CA . ILE A 1 213 ? -18.419 13.224 14.797 1.00 76.31 213 ILE A CA 1
ATOM 1513 C C . ILE A 1 213 ? -17.966 14.157 15.917 1.00 76.31 213 ILE A C 1
ATOM 1515 O O . ILE A 1 213 ? -17.158 15.059 15.686 1.00 76.31 213 ILE A O 1
ATOM 1519 N N . ARG A 1 214 ? -18.477 13.934 17.130 1.00 77.44 214 ARG A N 1
ATOM 1520 C CA . ARG A 1 214 ? -18.040 14.631 18.345 1.00 77.44 214 ARG A CA 1
ATOM 1521 C C . ARG A 1 214 ? -16.937 13.822 19.014 1.00 77.44 214 ARG A C 1
ATOM 1523 O O . ARG A 1 214 ? -17.156 12.685 19.420 1.00 77.44 214 ARG A O 1
ATOM 1530 N N . LEU A 1 215 ? -15.750 14.406 19.101 1.00 76.50 215 LEU A N 1
ATOM 1531 C CA . LEU A 1 215 ? -14.626 13.828 19.823 1.00 76.50 215 LEU A CA 1
ATOM 1532 C C . LEU A 1 215 ? -14.876 13.896 21.332 1.00 76.50 215 LEU A C 1
ATOM 1534 O O . LEU A 1 215 ? -15.613 14.758 21.811 1.00 76.50 215 LEU A O 1
ATOM 1538 N N . ALA A 1 216 ? -14.187 13.042 22.092 1.00 76.94 216 ALA A N 1
ATOM 1539 C CA . ALA A 1 216 ? -14.201 13.087 23.558 1.00 76.94 216 ALA A CA 1
ATOM 1540 C C . ALA A 1 216 ? -13.758 14.455 24.118 1.00 76.94 216 ALA A C 1
ATOM 1542 O O . ALA A 1 216 ? -14.137 14.829 25.220 1.00 76.94 216 ALA A O 1
ATOM 1543 N N . THR A 1 217 ? -13.000 15.226 23.334 1.00 80.25 217 THR A N 1
ATOM 1544 C CA . THR A 1 217 ? -12.580 16.598 23.647 1.00 80.25 217 THR A CA 1
ATOM 1545 C C . THR A 1 217 ? -13.690 17.645 23.477 1.00 80.25 217 THR A C 1
ATOM 1547 O O . THR A 1 217 ? -13.455 18.822 23.723 1.00 80.25 217 THR A O 1
ATOM 1550 N N . GLY A 1 218 ? -14.880 17.258 23.003 1.00 80.44 218 GLY A N 1
ATOM 1551 C CA . GLY A 1 218 ? -15.985 18.164 22.672 1.00 80.44 218 GLY A CA 1
ATOM 1552 C C . GLY A 1 218 ? -15.907 18.774 21.266 1.00 80.44 218 GLY A C 1
ATOM 1553 O O . GLY A 1 218 ? -16.896 19.326 20.783 1.00 80.44 218 GLY A O 1
ATOM 1554 N N . ALA A 1 219 ? -14.774 18.633 20.570 1.00 80.06 219 ALA A N 1
ATOM 1555 C CA . ALA A 1 219 ? -14.610 19.116 19.202 1.00 80.06 219 ALA A CA 1
ATOM 1556 C C . ALA A 1 219 ? -15.483 18.330 18.209 1.00 80.06 219 ALA A C 1
ATOM 1558 O O . ALA A 1 219 ? -15.684 17.125 18.358 1.00 80.06 219 ALA A O 1
ATOM 1559 N N . THR A 1 220 ? -15.977 19.004 17.168 1.00 81.88 220 THR A N 1
ATOM 1560 C CA . THR A 1 220 ? -16.734 18.371 16.077 1.00 81.88 220 THR A CA 1
ATOM 1561 C C . THR A 1 220 ? -15.879 18.308 14.820 1.00 81.88 220 THR A C 1
ATOM 1563 O O . THR A 1 220 ? -15.319 19.319 14.397 1.00 81.88 220 THR A O 1
ATOM 1566 N N . LEU A 1 221 ? -15.790 17.134 14.202 1.00 77.75 221 LEU A N 1
ATOM 1567 C CA . LEU A 1 221 ? -15.068 16.974 12.945 1.00 77.75 221 LEU A CA 1
ATOM 1568 C C . LEU A 1 221 ? -15.896 17.511 11.775 1.00 77.75 221 LEU A C 1
ATOM 1570 O O . LEU A 1 221 ? -16.985 17.024 11.489 1.00 77.75 221 LEU A O 1
ATOM 1574 N N . SER A 1 222 ? -15.342 18.506 11.085 1.00 75.12 222 SER A N 1
ATOM 1575 C CA . SER A 1 222 ? -15.817 18.964 9.773 1.00 75.12 222 SER A CA 1
ATOM 1576 C C . SER A 1 222 ? -15.464 17.954 8.661 1.00 75.12 222 SER A C 1
ATOM 1578 O O . SER A 1 222 ? -14.418 17.307 8.773 1.00 75.12 222 SER A O 1
ATOM 1580 N N . PRO A 1 223 ? -16.234 17.880 7.553 1.00 73.94 223 PRO A N 1
ATOM 1581 C CA . PRO A 1 223 ? -15.906 17.089 6.356 1.00 73.94 223 PRO A CA 1
ATOM 1582 C C . PRO A 1 223 ? -14.524 17.364 5.735 1.00 73.94 223 PRO A C 1
ATOM 1584 O O . PRO A 1 223 ? -14.008 16.547 4.969 1.00 73.94 223 PRO A O 1
ATOM 1587 N N . SER A 1 224 ? -13.899 18.506 6.045 1.00 78.00 224 SER A N 1
ATOM 1588 C CA . SER A 1 224 ? -12.526 18.812 5.621 1.00 78.00 224 SER A CA 1
ATOM 1589 C C . SER A 1 224 ? -11.461 18.045 6.410 1.00 78.00 224 SER A C 1
ATOM 1591 O O . SER A 1 224 ? -10.354 17.850 5.908 1.00 78.00 224 SER A O 1
ATOM 1593 N N . HIS A 1 225 ? -11.782 17.555 7.611 1.00 83.56 225 HIS A N 1
ATOM 1594 C CA . HIS A 1 225 ? -10.856 16.730 8.377 1.00 83.56 225 HIS A CA 1
ATOM 1595 C C . HIS A 1 225 ? -10.603 15.403 7.662 1.00 83.56 225 HIS A C 1
ATOM 1597 O O . HIS A 1 225 ? -11.426 14.886 6.902 1.00 83.56 225 HIS A O 1
ATOM 1603 N N . ARG A 1 226 ? -9.430 14.831 7.909 1.00 87.31 226 ARG A N 1
ATOM 1604 C CA . ARG A 1 226 ? -9.081 13.480 7.478 1.00 87.31 226 ARG A CA 1
ATOM 1605 C C . ARG A 1 226 ? -8.602 12.723 8.701 1.00 87.31 226 ARG A C 1
ATOM 1607 O O . ARG A 1 226 ? -7.625 13.120 9.325 1.00 87.31 226 ARG A O 1
ATOM 1614 N N . LEU A 1 227 ? -9.306 11.654 9.038 1.00 89.38 227 LEU A N 1
ATOM 1615 C CA . LEU A 1 227 ? -8.938 10.753 10.118 1.00 89.38 227 LEU A CA 1
ATOM 1616 C C . LEU A 1 227 ? -7.858 9.798 9.626 1.00 89.38 227 LEU A C 1
ATOM 1618 O O . LEU A 1 227 ? -8.013 9.197 8.563 1.00 89.38 227 LEU A O 1
ATOM 1622 N N . MET A 1 228 ? -6.773 9.673 10.385 1.00 93.56 228 MET A N 1
ATOM 1623 C CA . MET A 1 228 ? -5.690 8.743 10.086 1.00 93.56 228 MET A CA 1
ATOM 1624 C C . MET A 1 228 ? -5.856 7.465 10.907 1.00 93.56 228 MET A C 1
ATOM 1626 O O . MET A 1 228 ? -5.907 7.515 12.135 1.00 93.56 228 MET A O 1
ATOM 1630 N N . PHE A 1 229 ? -5.874 6.320 10.231 1.00 95.88 229 PHE A N 1
ATOM 1631 C CA . PHE A 1 229 ? -5.836 4.998 10.847 1.00 95.88 229 PHE A CA 1
ATOM 1632 C C . PHE A 1 229 ? -4.575 4.269 10.401 1.00 95.88 229 PHE A C 1
ATOM 1634 O O . PHE A 1 229 ? -4.286 4.202 9.208 1.00 95.88 229 PHE A O 1
ATOM 1641 N N . PHE A 1 230 ? -3.837 3.708 11.353 1.00 97.44 230 PHE A N 1
ATOM 1642 C CA . PHE A 1 230 ? -2.687 2.851 11.085 1.00 97.44 230 PHE A CA 1
ATOM 1643 C C . PHE A 1 230 ? -3.036 1.400 11.418 1.00 97.44 230 PHE A C 1
ATOM 1645 O O . PHE A 1 230 ? -3.587 1.140 12.487 1.00 97.44 230 PHE A O 1
ATOM 1652 N N . GLY A 1 231 ? -2.668 0.480 10.526 1.00 95.62 231 GLY A N 1
ATOM 1653 C CA . GLY A 1 231 ? -2.910 -0.953 10.679 1.00 95.62 231 GLY A CA 1
ATOM 1654 C C . GLY A 1 231 ? -4.166 -1.446 9.960 1.00 95.62 231 GLY A C 1
ATOM 1655 O O . GLY A 1 231 ? -5.065 -0.683 9.609 1.00 95.62 231 GLY A O 1
ATOM 1656 N N . SER A 1 232 ? -4.207 -2.754 9.706 1.00 94.38 232 SER A N 1
ATOM 1657 C CA . SER A 1 232 ? -5.351 -3.448 9.094 1.00 94.38 232 SER A CA 1
ATOM 1658 C C . SER A 1 232 ? -6.420 -3.870 10.107 1.00 94.38 232 SER A C 1
ATOM 1660 O O . SER A 1 232 ? -7.435 -4.440 9.729 1.00 94.38 232 SER A O 1
ATOM 1662 N N . ASP A 1 233 ? -6.198 -3.612 11.392 1.00 95.44 233 ASP A N 1
ATOM 1663 C CA . ASP A 1 233 ? -7.058 -3.972 12.522 1.00 95.44 233 ASP A CA 1
ATOM 1664 C C . ASP A 1 233 ? -8.002 -2.829 12.942 1.00 95.44 233 ASP A C 1
ATOM 1666 O O . ASP A 1 233 ? -8.678 -2.922 13.964 1.00 95.44 233 ASP A O 1
ATOM 1670 N N . ARG A 1 234 ? -8.060 -1.743 12.156 1.00 96.44 234 ARG A N 1
ATOM 1671 C CA . ARG A 1 234 ? -8.832 -0.527 12.472 1.00 96.44 234 ARG A CA 1
ATOM 1672 C C . ARG A 1 234 ? -10.159 -0.372 11.734 1.00 96.44 234 ARG A C 1
ATOM 1674 O O . ARG A 1 234 ? -10.804 0.670 11.853 1.00 96.44 234 ARG A O 1
ATOM 1681 N N . PHE A 1 235 ? -10.575 -1.375 10.962 1.00 95.06 235 PHE A N 1
ATOM 1682 C CA . PHE A 1 235 ? -11.795 -1.281 10.154 1.00 95.06 235 PHE A CA 1
ATOM 1683 C C . PHE A 1 235 ? -13.074 -1.192 10.992 1.00 95.06 235 PHE A C 1
ATOM 1685 O O . PHE A 1 235 ? -13.985 -0.467 10.608 1.00 95.06 235 PHE A O 1
ATOM 1692 N N . GLU A 1 236 ? -13.135 -1.843 12.155 1.00 94.75 236 GLU A N 1
ATOM 1693 C CA . GLU A 1 236 ? -14.295 -1.747 13.049 1.00 94.75 236 GLU A CA 1
ATOM 1694 C C . GLU A 1 236 ? -14.437 -0.339 13.648 1.00 94.75 236 GLU A C 1
ATOM 1696 O O . GLU A 1 236 ? -15.514 0.253 13.609 1.00 94.75 236 GLU A O 1
ATOM 1701 N N . GLN A 1 237 ? -13.336 0.252 14.124 1.00 92.81 237 GLN A N 1
ATOM 1702 C CA . GLN A 1 237 ? -13.319 1.626 14.635 1.00 92.81 237 GLN A CA 1
ATOM 1703 C C . GLN A 1 237 ? -13.639 2.630 13.526 1.00 92.81 237 GLN A C 1
ATOM 1705 O O . GLN A 1 237 ? -14.323 3.622 13.769 1.00 92.81 237 GLN A O 1
ATOM 1710 N N . MET A 1 238 ? -13.158 2.372 12.307 1.00 92.25 238 MET A N 1
ATOM 1711 C CA . MET A 1 238 ? -13.492 3.167 11.132 1.00 92.25 238 MET A CA 1
ATOM 1712 C C . MET A 1 238 ? -14.991 3.092 10.826 1.00 92.25 238 MET A C 1
ATOM 1714 O O . MET A 1 238 ? -15.620 4.136 10.700 1.00 92.25 238 MET A O 1
ATOM 1718 N N . ALA A 1 239 ? -15.579 1.894 10.770 1.00 91.25 239 ALA A N 1
ATOM 1719 C CA . ALA A 1 239 ? -17.012 1.710 10.545 1.00 91.25 239 ALA A CA 1
ATOM 1720 C C . ALA A 1 239 ? -17.841 2.440 11.613 1.00 91.25 239 ALA A C 1
ATOM 1722 O O . ALA A 1 239 ? -18.719 3.232 11.271 1.00 91.25 239 ALA A O 1
ATOM 1723 N N . TRP A 1 240 ? -17.483 2.276 12.891 1.00 88.19 240 TRP A N 1
ATOM 1724 C CA . TRP A 1 240 ? -18.132 2.974 14.001 1.00 88.19 240 TRP A CA 1
ATOM 1725 C C . TRP A 1 240 ? -18.066 4.502 13.851 1.00 88.19 240 TRP A C 1
ATOM 1727 O O . TRP A 1 240 ? -19.096 5.170 13.942 1.00 88.19 240 TRP A O 1
ATOM 1737 N N . LEU A 1 241 ? -16.886 5.060 13.548 1.00 85.56 241 LEU A N 1
ATOM 1738 C CA . LEU A 1 241 ? -16.704 6.505 13.346 1.00 85.56 241 LEU A CA 1
ATOM 1739 C C . LEU A 1 241 ? -17.498 7.039 12.151 1.00 85.56 241 LEU A C 1
ATOM 1741 O O . LEU A 1 241 ? -18.010 8.154 12.202 1.00 85.56 241 LEU A O 1
ATOM 1745 N N . LEU A 1 242 ? -17.621 6.251 11.085 1.00 85.00 242 LEU A N 1
ATOM 1746 C CA . LEU A 1 242 ? -18.390 6.618 9.896 1.00 85.00 242 LEU A CA 1
ATOM 1747 C C . LEU A 1 242 ? -19.903 6.417 10.072 1.00 85.00 242 LEU A C 1
ATOM 1749 O O . LEU A 1 242 ? -20.671 6.864 9.218 1.00 85.00 242 LEU A O 1
ATOM 1753 N N . GLY A 1 243 ? -20.342 5.782 11.164 1.00 84.69 243 GLY A N 1
ATOM 1754 C CA . GLY A 1 243 ? -21.739 5.409 11.382 1.00 84.69 243 GLY A CA 1
ATOM 1755 C C . GLY A 1 243 ? -22.208 4.272 10.470 1.00 84.69 243 GLY A C 1
ATOM 1756 O O . GLY A 1 243 ? -23.393 4.198 10.156 1.00 84.69 243 GLY A O 1
ATOM 1757 N N . LEU A 1 244 ? -21.285 3.418 10.025 1.00 87.50 244 LEU A N 1
ATOM 1758 C CA . LEU A 1 244 ? -21.548 2.257 9.181 1.00 87.50 244 LEU A CA 1
ATOM 1759 C C . LEU A 1 244 ? -21.553 0.972 10.024 1.00 87.50 244 LEU A C 1
ATOM 1761 O O . LEU A 1 244 ? -20.795 0.871 10.992 1.00 87.50 244 LEU A O 1
ATOM 1765 N N . PRO A 1 245 ? -22.367 -0.035 9.664 1.00 91.50 245 PRO A N 1
ATOM 1766 C CA . PRO A 1 245 ? -22.285 -1.343 10.297 1.00 91.50 245 PRO A CA 1
ATOM 1767 C C . PRO A 1 245 ? -20.954 -2.029 9.958 1.00 91.50 245 PRO A C 1
ATOM 1769 O O . PRO A 1 245 ? -20.452 -1.935 8.836 1.00 91.50 245 PRO A O 1
ATOM 1772 N N . TRP A 1 246 ? -20.395 -2.761 10.924 1.00 93.81 246 TRP A N 1
ATOM 1773 C CA . TRP A 1 246 ? -19.246 -3.637 10.705 1.00 93.81 246 TRP A CA 1
ATOM 1774 C C . TRP A 1 246 ? -19.707 -5.092 10.621 1.00 93.81 246 TRP A C 1
ATOM 1776 O O . TRP A 1 246 ? -20.212 -5.650 11.591 1.00 93.81 246 TRP A O 1
ATOM 1786 N N . HIS A 1 247 ? -19.517 -5.719 9.460 1.00 94.19 247 HIS A N 1
ATOM 1787 C CA . HIS A 1 247 ? -19.913 -7.111 9.203 1.00 94.19 247 HIS A CA 1
ATOM 1788 C C . HIS A 1 247 ? -18.734 -8.095 9.285 1.00 94.19 247 HIS A C 1
ATOM 1790 O O . HIS A 1 247 ? -18.807 -9.210 8.769 1.00 94.19 247 HIS A O 1
ATOM 1796 N N . GLY A 1 248 ? -17.633 -7.686 9.919 1.00 94.31 248 GLY A N 1
ATOM 1797 C CA . GLY A 1 248 ? -16.386 -8.444 9.921 1.00 94.31 248 GLY A CA 1
ATOM 1798 C C . GLY A 1 248 ? -15.557 -8.259 8.638 1.00 94.31 248 GLY A C 1
ATOM 1799 O O . GLY A 1 248 ? -15.967 -7.559 7.712 1.00 94.31 248 GLY A O 1
ATOM 1800 N N . PRO A 1 249 ? -14.371 -8.894 8.564 1.00 93.38 249 PRO A N 1
ATOM 1801 C CA . PRO A 1 249 ? -13.413 -8.725 7.462 1.00 93.38 249 PRO A CA 1
ATOM 1802 C C . PRO A 1 249 ? -13.875 -9.345 6.134 1.00 93.38 249 PRO A C 1
ATOM 1804 O O . PRO A 1 249 ? -13.317 -9.038 5.083 1.00 93.38 249 PRO A O 1
ATOM 1807 N N . CYS A 1 250 ? -14.877 -10.226 6.179 1.00 91.69 250 CYS A N 1
ATOM 1808 C CA . CYS A 1 250 ? -15.475 -10.879 5.019 1.00 91.69 250 CYS A CA 1
ATOM 1809 C C . CYS A 1 250 ? -16.983 -10.604 5.014 1.00 91.69 250 CYS A C 1
ATOM 1811 O O . CYS A 1 250 ? -17.756 -11.517 5.326 1.00 91.69 250 CYS A O 1
ATOM 1813 N N . PRO A 1 251 ? -17.408 -9.362 4.719 1.00 90.06 251 PRO A N 1
ATOM 1814 C CA . PRO A 1 251 ? -18.827 -9.062 4.611 1.00 90.06 251 PRO A CA 1
ATOM 1815 C C . PRO A 1 251 ? -19.461 -9.946 3.520 1.00 90.06 251 PRO A C 1
ATOM 1817 O O . PRO A 1 251 ? -18.780 -10.291 2.546 1.00 90.06 251 PRO A O 1
ATOM 1820 N N . PRO A 1 252 ? -20.749 -10.318 3.646 1.00 85.06 252 PRO A N 1
ATOM 1821 C CA . PRO A 1 252 ? -21.484 -10.929 2.545 1.00 85.06 252 PRO A CA 1
ATOM 1822 C C . PRO A 1 252 ? -21.359 -10.045 1.302 1.00 85.06 252 PRO A C 1
ATOM 1824 O O . PRO A 1 252 ? -21.396 -8.817 1.416 1.00 85.06 252 PRO A O 1
ATOM 1827 N N . GLN A 1 253 ? -21.199 -10.646 0.121 1.00 75.50 253 GLN A N 1
ATOM 1828 C CA . GLN A 1 253 ? -21.275 -9.866 -1.110 1.00 75.50 253 GLN A CA 1
ATOM 1829 C C . GLN A 1 253 ? -22.642 -9.183 -1.151 1.00 75.50 253 GLN A C 1
ATOM 1831 O O . GLN A 1 253 ? -23.668 -9.847 -1.000 1.00 75.50 253 GLN A O 1
ATOM 1836 N N . ALA A 1 254 ? -22.648 -7.860 -1.318 1.00 60.06 254 ALA A N 1
ATOM 1837 C CA . ALA A 1 254 ? -23.878 -7.156 -1.627 1.00 60.06 254 ALA A CA 1
ATOM 1838 C C . ALA A 1 254 ? -24.415 -7.753 -2.931 1.00 60.06 254 ALA A C 1
ATOM 1840 O O . ALA A 1 254 ? -23.697 -7.784 -3.932 1.00 60.06 254 ALA A O 1
ATOM 1841 N N . SER A 1 255 ? -25.637 -8.281 -2.901 1.00 41.88 255 SER A N 1
ATOM 1842 C CA . SER A 1 255 ? -26.372 -8.588 -4.123 1.00 41.88 255 SER A CA 1
ATOM 1843 C C . SER A 1 255 ? -26.622 -7.249 -4.817 1.00 41.88 255 SER A C 1
ATOM 1845 O O . SER A 1 255 ? -27.463 -6.477 -4.359 1.00 41.88 255 SER A O 1
ATOM 1847 N N . LEU A 1 256 ? -25.801 -6.929 -5.816 1.00 32.53 256 LEU A N 1
ATOM 1848 C CA . LEU A 1 256 ? -26.002 -5.805 -6.728 1.00 32.53 256 LEU A CA 1
ATOM 1849 C C . LEU A 1 256 ? -26.767 -6.293 -7.954 1.00 32.53 256 LEU A C 1
ATOM 1851 O O . LEU A 1 256 ? -26.424 -7.397 -8.438 1.00 32.53 256 LEU A O 1
#

Foldseek 3Di:
DLVVDVVSVVVVQVVQVVVCVQLVHARWDAAPCVPPPQDDCLLVLLLLLLCCVVQNPPDPLSVLLVVLLCCLQIPDPPPDDPPPPPPPDDDDDDDDDDDDDDDDDDDDDDDDDDDDDDDDDDDDDDDDDDPPPDPQPDQQDPDRDGNNCCNDLNNQLNSCNSSVNDPVVSVVSSVSSPPPVSVVSSVVVVVVCVVVPDPDPDKDWAFAAPDWQQDPVRDTDDSPHTDIDHDPPCVCVVCVRNVHDDCGSDRPPPPD

pLDDT: mean 77.41, std 24.4, range [28.59, 98.75]

Radius of gyration: 29.51 Å; chains: 1; bounding box: 45×76×92 Å

Secondary structure (DSSP, 8-state):
-GGGSHHHHHHHHHHHHHHHHHTTPPPB-PPTTTTSTT---HHHHHHHHHHHHHH-TT-THHHHHHHHHHHHHHBPPP---------------------------------------------PPPP-------PPPPPPPSSPPPTT-TTSHHHHHHHHHHTT--HHHHHHHHHHTTSHHHHHHHHHHHHHHHHTT--SSSEEEE---SSPEEPTTS-EE-TT--EEEESTT-HHHHHHHHTPPP--SSPPPP--